Protein AF-A0A947CU76-F1 (afdb_monomer_lite)

Foldseek 3Di:
DDDDDDPPDPVVVVVVVVVVVVVVVVVVVVVVVVVVVVVVLVVLLVPDLFKWFKDKQALPDPLLVVLVVVLVVLVVVLVVLVVVLVVLVVVLVVLVVVLVVLVVVLVVLVVVLVVDVDPDPVNVVSVVVSVVSVVVSVVSVVVSVVSVVVSVVSVVVSVVSVVVSVVSCPDVSVVNNPDIWMKIWRFPSNVVVADFFWWKWAADPPQQRIDTFWGWHAWDDDKDWDADLPPRDITIGTMTTTGGPHPVRSVDRIMGTNDRSDPND

Radius of gyration: 42.08 Å; chains: 1; bounding box: 113×29×137 Å

Sequence (265 aa):
MNQKEKPVSSSLQQHVVRSYKIFGLVALVGILVGLAAFLAVNLFYLFDNSWIRPVILDSAHQEVVQMDARIGDEKRKRDNTRHQLGELEAERGMLEARSLELKRFEKDFEDVSKAERTRTYAGLMARRELHQSRLEAAVLGARKKALSERITALQGTLKSQGELLAKLESTPYARAIDNKVFLAFVPYENLENVQKDDLVFGCKWGIIRCTEVGRIGERLPGEVNSRHPHSDKPVRGLMVELRVDKKWAAEHSALFVDGKPLWLF

Secondary structure (DSSP, 8-state):
---------HHHHHHHHHHHHHHHHHHHHHHHHHHHHHHHHHHHHHH---EEEEEEE-TTSHHHHHHHHHHHHHHHHHHHHHHHHHHHHHHHHHHHHHHHHHHHHHHHHHHHHHH----SHHHHHHHHHHHHHHHHHHHHHHHHHHHHHHHHHHHHHHHHHHHHHHHHHTSHHHHHHHS-EEEEEEEGGGGGG--TT-EEEEEETTTTEEEEEEEEEEEEEEEEEEE-TTT--EEEEEEEEEEES-GGGGGSS-EEESS-SS---

Structure (mmCIF, N/CA/C/O backbone):
data_AF-A0A947CU76-F1
#
_entry.id   AF-A0A947CU76-F1
#
loop_
_atom_site.group_PDB
_atom_site.id
_atom_site.type_symbol
_atom_site.label_atom_id
_atom_site.label_alt_id
_atom_site.label_comp_id
_atom_site.label_asym_id
_atom_site.label_entity_id
_atom_site.label_seq_id
_atom_site.pdbx_PDB_ins_code
_atom_site.Cartn_x
_atom_site.Cartn_y
_atom_site.Cartn_z
_atom_site.occupancy
_atom_site.B_iso_or_equiv
_atom_site.auth_seq_id
_atom_site.auth_comp_id
_atom_site.auth_asym_id
_atom_site.auth_atom_id
_atom_site.pdbx_PDB_model_num
ATOM 1 N N . MET A 1 1 ? -76.543 -13.077 66.931 1.00 43.72 1 MET A N 1
ATOM 2 C CA . MET A 1 1 ? -75.638 -13.730 65.961 1.00 43.72 1 MET A CA 1
ATOM 3 C C . MET A 1 1 ? -74.257 -13.115 66.142 1.00 43.72 1 MET A C 1
ATOM 5 O O . MET A 1 1 ? -74.043 -12.010 65.677 1.00 43.72 1 MET A O 1
ATOM 9 N N . ASN A 1 2 ? -73.373 -13.764 66.908 1.00 43.66 2 ASN A N 1
ATOM 10 C CA . ASN A 1 2 ? -72.012 -13.278 67.179 1.00 43.66 2 ASN A CA 1
ATOM 11 C C . ASN A 1 2 ? -71.024 -14.077 66.325 1.00 43.66 2 ASN A C 1
ATOM 13 O O . ASN A 1 2 ? -70.690 -15.216 66.655 1.00 43.66 2 ASN A O 1
ATOM 17 N N . GLN A 1 3 ? -70.586 -13.492 65.211 1.00 49.78 3 GLN A N 1
ATOM 18 C CA . GLN A 1 3 ? -69.481 -14.013 64.412 1.00 49.78 3 GLN A CA 1
ATOM 19 C C . GLN A 1 3 ? -68.168 -13.721 65.150 1.00 49.78 3 GLN A C 1
ATOM 21 O O . GLN A 1 3 ? -67.735 -12.580 65.256 1.00 49.78 3 GLN A O 1
ATOM 26 N N . LYS A 1 4 ? -67.548 -14.775 65.693 1.00 50.31 4 LYS A N 1
ATOM 27 C CA . LYS A 1 4 ? -66.158 -14.753 66.162 1.00 50.31 4 LYS A CA 1
ATOM 28 C C . LYS A 1 4 ? -65.243 -14.631 64.944 1.00 50.31 4 LYS A C 1
ATOM 30 O O . LYS A 1 4 ? -65.009 -15.622 64.251 1.00 50.31 4 LYS A O 1
ATOM 35 N N . GLU A 1 5 ? -64.727 -13.435 64.700 1.00 59.88 5 GLU A N 1
ATOM 36 C CA . GLU A 1 5 ? -63.602 -13.228 63.792 1.00 59.88 5 GLU A CA 1
ATOM 37 C C . GLU A 1 5 ? -62.386 -13.984 64.343 1.00 59.88 5 GLU A C 1
ATOM 39 O O . GLU A 1 5 ? -61.941 -13.766 65.472 1.00 59.88 5 GLU A O 1
ATOM 44 N N . LYS A 1 6 ? -61.893 -14.963 63.578 1.00 59.34 6 LYS A N 1
ATOM 45 C CA . LYS A 1 6 ? -60.682 -15.707 63.934 1.00 59.34 6 LYS A CA 1
ATOM 46 C C . LYS A 1 6 ? -59.485 -14.766 63.756 1.00 59.34 6 LYS A C 1
ATOM 48 O O . LYS A 1 6 ? -59.347 -14.210 62.667 1.00 59.34 6 LYS A O 1
ATOM 53 N N . PRO A 1 7 ? -58.613 -14.602 64.768 1.00 61.12 7 PRO A N 1
ATOM 54 C CA . PRO A 1 7 ? -57.437 -13.754 64.649 1.00 61.12 7 PRO A CA 1
ATOM 55 C C . PRO A 1 7 ? -56.533 -14.330 63.560 1.00 61.12 7 PRO A C 1
ATOM 57 O O . PRO A 1 7 ? -55.967 -15.416 63.707 1.00 61.12 7 PRO A O 1
ATOM 60 N N . VAL A 1 8 ? -56.445 -13.623 62.435 1.00 61.47 8 VAL A N 1
ATOM 61 C CA . VAL A 1 8 ? -55.504 -13.939 61.360 1.00 61.47 8 VAL A CA 1
ATOM 62 C C . VAL A 1 8 ? -54.103 -13.903 61.968 1.00 61.47 8 VAL A C 1
ATOM 64 O O . VAL A 1 8 ? -53.724 -12.929 62.617 1.00 61.47 8 VAL A O 1
ATOM 67 N N . SER A 1 9 ? -53.378 -15.017 61.848 1.00 60.62 9 SER A N 1
ATOM 68 C CA . SER A 1 9 ? -52.200 -15.298 62.666 1.00 60.62 9 SER A CA 1
ATOM 69 C C . SER A 1 9 ? -51.105 -14.243 62.480 1.00 60.62 9 SER A C 1
ATOM 71 O O . SER A 1 9 ? -50.618 -13.998 61.375 1.00 60.62 9 SER A O 1
ATOM 73 N N . SER A 1 10 ? -50.675 -13.650 63.595 1.00 67.69 10 SER A N 1
ATOM 74 C CA . SER A 1 10 ? -49.621 -12.627 63.675 1.00 67.69 10 SER A CA 1
ATOM 75 C C . SER A 1 10 ? -48.296 -13.041 63.013 1.00 67.69 10 SER A C 1
ATOM 77 O O . SER A 1 10 ? -47.532 -12.187 62.564 1.00 67.69 10 SER A O 1
ATOM 79 N N . SER A 1 11 ? -48.043 -14.347 62.881 1.00 72.88 11 SER A N 1
ATOM 80 C CA . SER A 1 11 ? -46.880 -14.905 62.184 1.00 72.88 11 SER A CA 1
ATOM 81 C C . SER A 1 11 ? -46.844 -14.552 60.693 1.00 72.88 11 SER A C 1
ATOM 83 O O . SER A 1 11 ? -45.782 -14.242 60.156 1.00 72.88 11 SER A O 1
ATOM 85 N N . LEU A 1 12 ? -47.995 -14.542 60.016 1.00 78.00 12 LEU A N 1
ATOM 86 C CA . LEU A 1 12 ? -48.078 -14.351 58.566 1.00 78.00 12 LEU A CA 1
ATOM 87 C C . LEU A 1 12 ? -47.804 -12.888 58.192 1.00 78.00 12 LEU A C 1
ATOM 89 O O . LEU A 1 12 ? -47.044 -12.608 57.266 1.00 78.00 12 LEU A O 1
ATOM 93 N N . GLN A 1 13 ? -48.321 -11.956 58.997 1.00 81.69 13 GLN A N 1
ATOM 94 C CA . GLN A 1 13 ? -48.011 -10.529 58.883 1.00 81.69 13 GLN A CA 1
ATOM 95 C C . GLN A 1 13 ? -46.515 -10.255 59.105 1.00 81.69 13 GLN A C 1
ATOM 97 O O . GLN A 1 13 ? -45.904 -9.479 58.369 1.00 81.69 13 GLN A O 1
ATOM 102 N N . GLN A 1 14 ? -45.888 -10.933 60.070 1.00 83.12 14 GLN A N 1
ATOM 103 C CA . GLN A 1 14 ? -44.468 -10.748 60.369 1.00 83.12 14 GLN A CA 1
ATOM 104 C C . GLN A 1 14 ? -43.550 -11.234 59.232 1.00 83.12 14 GLN A C 1
ATOM 106 O O . GLN A 1 14 ? -42.525 -10.601 58.959 1.00 83.12 14 GLN A O 1
ATOM 111 N N . HIS A 1 15 ? -43.918 -12.315 58.536 1.00 87.06 15 HIS A N 1
ATOM 112 C CA . HIS A 1 15 ? -43.174 -12.800 57.369 1.00 87.06 15 HIS A CA 1
ATOM 113 C C . HIS A 1 15 ? -43.268 -11.848 56.173 1.00 87.06 15 HIS A C 1
ATOM 115 O O . HIS A 1 15 ? -42.242 -11.570 55.552 1.00 87.06 15 HIS A O 1
ATOM 121 N N . VAL A 1 16 ? -44.453 -11.293 55.897 1.00 89.75 16 VAL A N 1
ATOM 122 C CA . VAL A 1 16 ? -44.661 -10.330 54.799 1.00 89.75 16 VAL A CA 1
ATOM 123 C C . VAL A 1 16 ? -43.852 -9.047 55.016 1.00 89.75 16 VAL A C 1
ATOM 125 O O . VAL A 1 16 ? -43.206 -8.543 54.100 1.00 89.75 16 VAL A O 1
ATOM 128 N N . VAL A 1 17 ? -43.810 -8.530 56.247 1.00 89.44 17 VAL A N 1
ATOM 129 C CA . VAL A 1 17 ? -43.022 -7.321 56.545 1.00 89.44 17 VAL A CA 1
ATOM 130 C C . VAL A 1 17 ? -41.516 -7.588 56.423 1.00 89.44 17 VAL A C 1
ATOM 132 O O . VAL A 1 17 ? -40.770 -6.727 55.952 1.00 89.44 17 VAL A O 1
ATOM 135 N N . ARG A 1 18 ? -41.042 -8.776 56.821 1.00 91.19 18 ARG A N 1
ATOM 136 C CA . ARG A 1 18 ? -39.627 -9.156 56.668 1.00 91.19 18 ARG A CA 1
ATOM 137 C C . ARG A 1 18 ? -39.233 -9.329 55.203 1.00 91.19 18 ARG A C 1
ATOM 139 O O . ARG A 1 18 ? -38.169 -8.843 54.827 1.00 91.19 18 ARG A O 1
ATOM 146 N N . SER A 1 19 ? -40.069 -9.962 54.379 1.00 91.25 19 SER A N 1
ATOM 147 C CA . SER A 1 19 ? -39.770 -10.146 52.955 1.00 91.25 19 SER A CA 1
ATOM 148 C C . SER A 1 19 ? -39.696 -8.809 52.217 1.00 91.25 19 SER A C 1
ATOM 150 O O . SER A 1 19 ? -38.738 -8.594 51.481 1.00 91.25 19 SER A O 1
ATOM 152 N N . TYR A 1 20 ? -40.608 -7.868 52.492 1.00 93.81 20 TYR A N 1
ATOM 153 C CA . TYR A 1 20 ? -40.552 -6.519 51.918 1.00 93.81 20 TYR A CA 1
ATOM 154 C C . TYR A 1 20 ? -39.259 -5.774 52.285 1.00 93.81 20 TYR A C 1
ATOM 156 O O . TYR A 1 20 ? -38.618 -5.185 51.418 1.00 93.81 20 TYR A O 1
ATOM 164 N N . LYS A 1 21 ? -38.825 -5.837 53.554 1.00 94.62 21 LYS A N 1
ATOM 165 C CA . LYS A 1 21 ? -37.565 -5.210 53.997 1.00 94.62 21 LYS A CA 1
ATOM 166 C C . LYS A 1 21 ? -36.343 -5.805 53.301 1.00 94.62 21 LYS A C 1
ATOM 168 O O . LYS A 1 21 ? -35.458 -5.059 52.895 1.00 94.62 21 LYS A O 1
ATOM 173 N N . ILE A 1 22 ? -36.303 -7.129 53.149 1.00 96.25 22 ILE A N 1
ATOM 174 C CA . ILE A 1 22 ? -35.217 -7.813 52.437 1.00 96.25 22 ILE A CA 1
ATOM 175 C C . ILE A 1 22 ? -35.225 -7.406 50.963 1.00 96.25 22 ILE A C 1
ATOM 177 O O . ILE A 1 22 ? -34.179 -7.055 50.429 1.00 96.25 22 ILE A O 1
ATOM 181 N N . PHE A 1 23 ? -36.393 -7.391 50.322 1.00 96.75 23 PHE A N 1
ATOM 182 C CA . PHE A 1 23 ? -36.511 -7.019 48.914 1.00 96.75 23 PHE A CA 1
ATOM 183 C C . PHE A 1 23 ? -36.089 -5.564 48.673 1.00 96.75 23 PHE A C 1
ATOM 185 O O . PHE A 1 23 ? -35.335 -5.288 47.745 1.00 96.75 23 PHE A O 1
ATOM 192 N N . GLY A 1 24 ? -36.502 -4.646 49.553 1.00 95.75 24 GLY A N 1
ATOM 193 C CA . GLY A 1 24 ? -36.078 -3.247 49.516 1.00 95.75 24 GLY A CA 1
ATOM 194 C C . GLY A 1 24 ? -34.568 -3.081 49.706 1.00 95.75 24 GLY A C 1
ATOM 195 O O . GLY A 1 24 ? -33.944 -2.328 48.963 1.00 95.75 24 GLY A O 1
ATOM 196 N N . LEU A 1 25 ? -33.963 -3.820 50.643 1.00 96.56 25 LEU A N 1
ATOM 197 C CA . LEU A 1 25 ? -32.511 -3.814 50.844 1.00 96.56 25 LEU A CA 1
ATOM 198 C C . LEU A 1 25 ? -31.773 -4.346 49.609 1.00 96.56 25 LEU A C 1
ATOM 200 O O . LEU A 1 25 ? -30.827 -3.715 49.153 1.00 96.56 25 LEU A O 1
ATOM 204 N N . VAL A 1 26 ? -32.216 -5.475 49.046 1.00 97.12 26 VAL A N 1
ATOM 205 C CA . VAL A 1 26 ? -31.619 -6.069 47.839 1.00 97.12 26 VAL A CA 1
ATOM 206 C C . VAL A 1 26 ? -31.723 -5.111 46.653 1.00 97.12 26 VAL A C 1
ATOM 208 O O . VAL A 1 26 ? -30.737 -4.915 45.948 1.00 97.12 26 VAL A O 1
ATOM 211 N N . ALA A 1 27 ? -32.877 -4.468 46.459 1.00 96.44 27 ALA A N 1
ATOM 212 C CA . ALA A 1 27 ? -33.065 -3.478 45.404 1.00 96.44 27 ALA A CA 1
ATOM 213 C C . ALA A 1 27 ? -32.139 -2.262 45.587 1.00 96.44 27 ALA A C 1
ATOM 215 O O . ALA A 1 27 ? -31.480 -1.843 44.636 1.00 96.44 27 ALA A O 1
ATOM 216 N N . LEU A 1 28 ? -32.037 -1.728 46.809 1.00 96.69 28 LEU A N 1
ATOM 217 C CA . LEU A 1 28 ? -31.185 -0.576 47.112 1.00 96.69 28 LEU A CA 1
ATOM 218 C C . LEU A 1 28 ? -29.697 -0.905 46.938 1.00 96.69 28 LEU A C 1
ATOM 220 O O . LEU A 1 28 ? -28.969 -0.130 46.321 1.00 96.69 28 LEU A O 1
ATOM 224 N N . VAL A 1 29 ? -29.255 -2.075 47.411 1.00 97.06 29 VAL A N 1
ATOM 225 C CA . VAL A 1 29 ? -27.889 -2.574 47.187 1.00 97.06 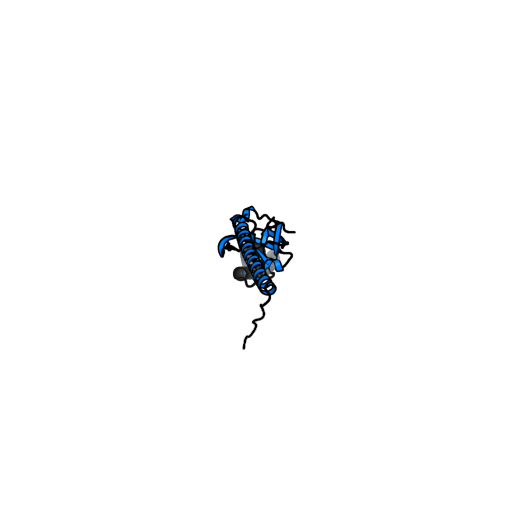29 VAL A CA 1
ATOM 226 C C . VAL A 1 29 ? -27.626 -2.762 45.694 1.00 97.06 29 VAL A C 1
ATOM 228 O O . VAL A 1 29 ? -26.573 -2.353 45.216 1.00 97.06 29 VAL A O 1
ATOM 231 N N . GLY A 1 30 ? -28.582 -3.307 44.937 1.00 96.81 30 GLY A N 1
ATOM 232 C CA . GLY A 1 30 ? -28.461 -3.475 43.488 1.00 96.81 30 GLY A CA 1
ATOM 233 C C . GLY A 1 30 ? -28.251 -2.153 42.745 1.00 96.81 30 GLY A C 1
ATOM 234 O O . GLY A 1 30 ? -27.346 -2.054 41.918 1.00 96.81 30 GLY A O 1
ATOM 235 N N . ILE A 1 31 ? -29.026 -1.116 43.079 1.00 96.00 31 ILE A N 1
ATOM 236 C CA . ILE A 1 31 ? -28.862 0.229 42.499 1.00 96.00 31 ILE A CA 1
ATOM 237 C C . ILE A 1 31 ? -27.499 0.816 42.872 1.00 96.00 31 ILE A C 1
ATOM 239 O O . ILE A 1 31 ? -26.814 1.370 42.014 1.00 96.00 31 ILE A O 1
ATOM 243 N N . LEU A 1 32 ? -27.084 0.674 44.133 1.00 96.69 32 LEU A N 1
ATOM 244 C CA . LEU A 1 32 ? -25.816 1.216 44.616 1.00 96.69 32 LEU A CA 1
ATOM 245 C C . LEU A 1 32 ? -24.618 0.534 43.939 1.00 96.69 32 LEU A C 1
ATOM 247 O O . LEU A 1 32 ? -23.694 1.219 43.508 1.00 96.69 32 LEU A O 1
ATOM 251 N N . VAL A 1 33 ? -24.667 -0.790 43.758 1.00 95.75 33 VAL A N 1
ATOM 252 C CA . VAL A 1 33 ? -23.672 -1.548 42.981 1.00 95.75 33 VAL A CA 1
ATOM 253 C C . VAL A 1 33 ? -23.665 -1.103 41.518 1.00 95.75 33 VAL A C 1
ATOM 255 O O . VAL A 1 33 ? -22.592 -0.882 40.962 1.00 95.75 33 VAL A O 1
ATOM 258 N N . GLY A 1 34 ? -24.836 -0.917 40.901 1.00 93.19 34 GLY A N 1
ATOM 259 C CA . GLY A 1 34 ? -24.940 -0.421 39.527 1.00 93.19 34 GLY A CA 1
ATOM 260 C C . GLY A 1 34 ? -24.321 0.969 39.349 1.00 93.19 34 GLY A C 1
ATOM 261 O O . GLY A 1 34 ? -23.563 1.192 38.407 1.00 93.19 34 GLY A O 1
ATOM 262 N N . LEU A 1 35 ? -24.580 1.887 40.284 1.00 94.94 35 LEU A N 1
ATOM 263 C CA . LEU A 1 35 ? -24.032 3.243 40.260 1.00 94.94 35 LEU A CA 1
ATOM 264 C C . LEU A 1 35 ? -22.521 3.254 40.524 1.00 94.94 35 LEU A C 1
ATOM 266 O O . LEU A 1 35 ? -21.785 3.954 39.831 1.00 94.94 35 LEU A O 1
ATOM 270 N N . ALA A 1 36 ? -22.044 2.439 41.467 1.00 92.31 36 ALA A N 1
ATOM 271 C CA . ALA A 1 36 ? -20.617 2.266 41.719 1.00 92.31 36 ALA A CA 1
ATOM 272 C C . ALA A 1 36 ? -19.890 1.688 40.492 1.00 92.31 36 ALA A C 1
ATOM 274 O O . ALA A 1 36 ? -18.838 2.197 40.113 1.00 92.31 36 ALA A O 1
ATOM 275 N N . ALA A 1 37 ? -20.468 0.682 39.827 1.00 88.06 37 ALA A N 1
ATOM 276 C CA . ALA A 1 37 ? -19.919 0.110 38.598 1.00 88.06 37 ALA A CA 1
ATOM 277 C C . ALA A 1 37 ? -19.893 1.133 37.451 1.00 88.06 37 ALA A C 1
ATOM 279 O O . ALA A 1 37 ? -18.888 1.249 36.751 1.00 88.06 37 ALA A O 1
ATOM 280 N N . PHE A 1 38 ? -20.961 1.921 37.288 1.00 88.56 38 PHE A N 1
ATOM 281 C CA . PHE A 1 38 ? -21.006 3.002 36.304 1.00 88.56 38 PHE A CA 1
ATOM 282 C C . PHE A 1 38 ? -19.912 4.048 36.560 1.00 88.56 38 PHE A C 1
ATOM 284 O O . PHE A 1 38 ? -19.181 4.406 35.635 1.00 88.56 38 PHE A O 1
ATOM 291 N N . LEU A 1 39 ? -19.758 4.508 37.805 1.00 90.12 39 LEU A N 1
ATOM 292 C CA . LEU A 1 39 ? -18.698 5.449 38.177 1.00 90.12 39 LEU A CA 1
ATOM 293 C C . LEU A 1 39 ? -17.307 4.861 37.938 1.00 90.12 39 LEU A C 1
ATOM 295 O O . LEU A 1 39 ? -16.455 5.557 37.397 1.00 90.12 39 LEU A O 1
ATOM 299 N N . ALA A 1 40 ? -17.087 3.589 38.276 1.00 87.44 40 ALA A N 1
ATOM 300 C CA . ALA A 1 40 ? -15.808 2.920 38.059 1.00 87.44 40 ALA A CA 1
ATOM 301 C C . ALA A 1 40 ? -15.423 2.875 36.571 1.00 87.44 40 ALA A C 1
ATOM 303 O O . ALA A 1 40 ? -14.287 3.190 36.230 1.00 87.44 40 ALA A O 1
ATOM 304 N N . VAL A 1 41 ? -16.367 2.554 35.677 1.00 84.19 41 VAL A N 1
ATOM 305 C CA . VAL A 1 41 ? -16.120 2.553 34.223 1.00 84.19 41 VAL A CA 1
ATOM 306 C C . VAL A 1 41 ? -15.816 3.961 33.708 1.00 84.19 41 VAL A C 1
ATOM 308 O O . VAL A 1 41 ? -14.881 4.136 32.932 1.00 84.19 41 VAL A O 1
ATOM 311 N N . ASN A 1 42 ? -16.567 4.973 34.151 1.00 85.94 42 ASN A N 1
ATOM 312 C CA . ASN A 1 42 ? -16.302 6.360 33.757 1.00 85.94 42 ASN A CA 1
ATOM 313 C C . ASN A 1 42 ? -14.923 6.824 34.235 1.00 85.94 42 ASN A C 1
ATOM 315 O O . ASN A 1 42 ? -14.187 7.428 33.464 1.00 85.94 42 ASN A O 1
ATOM 319 N N . LEU A 1 43 ? -14.567 6.523 35.486 1.00 86.38 43 LEU A N 1
ATOM 320 C CA . LEU A 1 43 ? -13.273 6.882 36.053 1.00 86.38 43 LEU A CA 1
ATOM 321 C C . LEU A 1 43 ? -12.132 6.196 35.299 1.00 86.38 43 LEU A C 1
ATOM 323 O O . LEU A 1 43 ? -11.143 6.843 34.982 1.00 86.38 43 LEU A O 1
ATOM 327 N N . PHE A 1 44 ? -12.297 4.919 34.950 1.00 85.81 44 PHE A N 1
ATOM 328 C CA . PHE A 1 44 ? -11.324 4.179 34.153 1.00 85.81 44 PHE A CA 1
ATOM 329 C C . PHE A 1 44 ? -11.036 4.877 32.812 1.00 85.81 44 PHE A C 1
ATOM 331 O O . PHE A 1 44 ? -9.887 5.204 32.540 1.00 85.81 44 PHE A O 1
ATOM 338 N N . TYR A 1 45 ? -12.063 5.202 32.019 1.00 81.94 45 TYR A N 1
ATOM 339 C CA . TYR A 1 45 ? -11.874 5.876 30.724 1.00 81.94 45 TYR A CA 1
ATOM 340 C C . TYR A 1 45 ? -11.391 7.330 30.829 1.00 81.94 45 TYR A C 1
ATOM 342 O O . TYR A 1 45 ? -10.986 7.898 29.821 1.00 81.94 45 TYR A O 1
ATOM 350 N N . LEU A 1 46 ? -11.454 7.949 32.012 1.00 82.06 46 LEU A N 1
ATOM 351 C CA . LEU A 1 46 ? -10.886 9.281 32.239 1.00 82.06 46 LEU A CA 1
ATOM 352 C C . LEU A 1 46 ? -9.371 9.250 32.474 1.00 82.06 46 LEU A C 1
ATOM 354 O O . LEU A 1 46 ? -8.723 10.271 32.265 1.00 82.06 46 LEU A O 1
ATOM 358 N N . PHE A 1 47 ? -8.819 8.120 32.923 1.00 83.38 47 PHE A N 1
ATOM 359 C CA . PHE A 1 47 ? -7.389 7.980 33.223 1.00 83.38 47 PHE A CA 1
ATOM 360 C C . PHE A 1 47 ? -6.651 7.038 32.269 1.00 83.38 47 PHE A C 1
ATOM 362 O O . PHE A 1 47 ? -5.426 7.102 32.186 1.00 83.38 47 PHE A O 1
ATOM 369 N N . ASP A 1 48 ? -7.365 6.153 31.578 1.00 82.06 48 ASP A N 1
ATOM 370 C CA . ASP A 1 48 ? -6.762 5.177 30.683 1.00 82.06 48 ASP A CA 1
ATOM 371 C C . ASP A 1 48 ? -6.459 5.771 29.302 1.00 82.06 48 ASP A C 1
ATOM 373 O O . ASP A 1 48 ? -7.359 6.074 28.518 1.00 82.06 48 ASP A O 1
ATOM 377 N N . ASN A 1 49 ? -5.166 5.859 28.990 1.00 83.31 49 ASN A N 1
ATOM 378 C CA . ASN A 1 49 ? -4.637 6.319 27.703 1.00 83.31 49 ASN A CA 1
ATOM 379 C C . ASN A 1 49 ? -4.086 5.152 26.862 1.00 83.31 49 ASN A C 1
ATOM 381 O O . ASN A 1 49 ? -3.165 5.334 26.063 1.00 83.31 49 ASN A O 1
ATOM 385 N N . SER A 1 50 ? -4.591 3.934 27.084 1.00 87.88 50 SER A N 1
ATOM 386 C CA . SER A 1 50 ? -4.128 2.718 26.399 1.00 87.88 50 SER A CA 1
ATOM 387 C C . SER A 1 50 ? -5.113 2.202 25.348 1.00 87.88 50 SER A C 1
ATOM 389 O O . SER A 1 50 ? -4.807 1.269 24.600 1.00 87.88 50 SER A O 1
ATOM 391 N N . TRP A 1 51 ? -6.303 2.802 25.261 1.00 89.31 51 TRP A N 1
ATOM 392 C CA . TRP A 1 51 ? -7.339 2.336 24.353 1.00 89.31 51 TRP A CA 1
ATOM 393 C C . TRP A 1 51 ? -7.051 2.699 22.888 1.00 89.31 51 TRP A C 1
ATOM 395 O O . TRP A 1 51 ? -6.564 3.780 22.552 1.00 89.31 51 TRP A O 1
ATOM 405 N N . ILE A 1 52 ? -7.422 1.794 21.990 1.00 92.19 52 ILE A N 1
ATOM 406 C CA . ILE A 1 52 ? -7.406 1.962 20.537 1.00 92.19 52 ILE A CA 1
ATOM 407 C C . ILE A 1 52 ? -8.729 1.449 19.975 1.00 92.19 52 ILE A C 1
ATOM 409 O O . ILE A 1 52 ? -9.376 0.580 20.563 1.00 92.19 52 ILE A O 1
ATOM 413 N N . ARG A 1 53 ? -9.153 1.957 18.820 1.00 92.12 53 ARG A N 1
ATOM 414 C CA . ARG A 1 53 ? -10.402 1.516 18.186 1.00 92.12 53 ARG A CA 1
ATOM 415 C C . ARG A 1 53 ? -10.105 0.720 16.917 1.00 92.12 53 ARG A C 1
ATOM 417 O O . ARG A 1 53 ? -9.546 1.304 15.992 1.00 92.12 53 ARG A O 1
ATOM 424 N N . PRO A 1 54 ? -10.489 -0.564 16.817 1.00 91.88 54 PRO A N 1
ATOM 425 C CA . PRO A 1 54 ? -10.260 -1.328 15.600 1.00 91.88 54 PRO A CA 1
ATOM 426 C C . PRO A 1 54 ? -11.119 -0.790 14.448 1.00 91.88 54 PRO A C 1
ATOM 428 O O . PRO A 1 54 ? -12.261 -0.359 14.630 1.00 91.88 54 PRO A O 1
ATOM 431 N N . VAL A 1 55 ? -10.547 -0.813 13.250 1.00 89.62 55 VAL A N 1
ATOM 432 C CA . VAL A 1 55 ? -11.173 -0.438 11.984 1.00 89.62 55 VAL A CA 1
ATOM 433 C C . VAL A 1 55 ? -10.840 -1.526 10.974 1.00 89.62 55 VAL A C 1
ATOM 435 O O . VAL A 1 55 ? -9.675 -1.800 10.689 1.00 89.62 55 VAL A O 1
ATOM 438 N N . ILE A 1 56 ? -11.868 -2.171 10.436 1.00 87.25 56 ILE A N 1
ATOM 439 C CA . ILE A 1 56 ? -11.698 -3.196 9.409 1.00 87.25 56 ILE A CA 1
ATOM 440 C C . ILE A 1 56 ? -11.741 -2.495 8.057 1.00 87.25 56 ILE A C 1
ATOM 442 O O . ILE A 1 56 ? -12.769 -1.925 7.692 1.00 87.25 56 ILE A O 1
ATOM 446 N N . LEU A 1 57 ? -10.634 -2.550 7.320 1.00 86.81 57 LEU A N 1
ATOM 447 C CA . LEU A 1 57 ? -10.618 -2.165 5.919 1.00 86.81 57 LEU A CA 1
ATOM 448 C C . LEU A 1 57 ? -11.042 -3.361 5.068 1.00 86.81 57 LEU A C 1
ATOM 450 O O . LEU A 1 57 ? -10.413 -4.422 5.096 1.00 86.81 57 LEU A O 1
ATOM 454 N N . ASP A 1 58 ? -12.120 -3.165 4.319 1.00 85.94 58 ASP A N 1
ATOM 455 C CA . ASP A 1 58 ? -12.586 -4.076 3.277 1.00 85.94 58 ASP A CA 1
ATOM 456 C C . ASP A 1 58 ? -12.519 -3.353 1.923 1.00 85.94 58 ASP A C 1
ATOM 458 O O . ASP A 1 58 ? -12.476 -2.121 1.859 1.00 85.94 58 ASP A O 1
ATOM 462 N N . SER A 1 59 ? -12.579 -4.127 0.848 1.00 84.19 59 SER A N 1
ATOM 463 C CA . SER A 1 59 ? -12.653 -3.696 -0.551 1.00 84.19 59 SER A CA 1
ATOM 464 C C . SER A 1 59 ? -13.725 -2.630 -0.824 1.00 84.19 59 SER A C 1
ATOM 466 O O . SER A 1 59 ? -13.568 -1.800 -1.713 1.00 84.19 59 SER A O 1
ATOM 468 N N . ALA A 1 60 ? -14.803 -2.612 -0.035 1.00 85.06 60 ALA A N 1
ATOM 469 C CA . ALA A 1 60 ? -15.893 -1.648 -0.157 1.00 85.06 60 ALA A CA 1
ATOM 470 C C . ALA A 1 60 ? -15.617 -0.285 0.511 1.00 85.06 60 ALA A C 1
ATOM 472 O O . ALA A 1 60 ? -16.444 0.622 0.407 1.00 85.06 60 ALA A O 1
ATOM 473 N N . HIS A 1 61 ? -14.503 -0.121 1.233 1.00 86.31 61 HIS A N 1
ATOM 474 C CA . HIS A 1 61 ? -14.185 1.147 1.886 1.00 86.31 61 HIS A CA 1
ATOM 475 C C . HIS A 1 61 ? -13.826 2.218 0.848 1.00 86.31 61 HIS A C 1
ATOM 477 O O . HIS A 1 61 ? -13.088 1.951 -0.099 1.00 86.31 61 HIS A O 1
ATOM 483 N N . GLN A 1 62 ? -14.333 3.440 1.023 1.00 88.12 62 GLN A N 1
ATOM 484 C CA . GLN A 1 62 ? -14.234 4.502 0.019 1.00 88.12 62 GLN A CA 1
ATOM 485 C C . GLN A 1 62 ? -12.777 4.804 -0.374 1.00 88.12 62 GLN A C 1
ATOM 487 O O . GLN A 1 62 ? -12.469 4.973 -1.551 1.00 88.12 62 GLN A O 1
ATOM 492 N N . GLU A 1 63 ? -11.873 4.822 0.597 1.00 87.06 63 GLU A N 1
ATOM 493 C CA . GLU A 1 63 ? -10.444 5.065 0.429 1.00 87.06 63 GLU A CA 1
ATOM 494 C C . GLU A 1 63 ? -9.755 3.926 -0.336 1.00 87.06 63 GLU A C 1
ATOM 496 O O . GLU A 1 63 ? -8.862 4.178 -1.145 1.00 87.06 63 GLU A O 1
ATOM 501 N N . VAL A 1 64 ? -10.193 2.681 -0.126 1.00 90.75 64 VAL A N 1
ATOM 502 C CA . VAL A 1 64 ? -9.679 1.499 -0.839 1.00 90.75 64 VAL A CA 1
ATOM 503 C C . VAL A 1 64 ? -10.126 1.536 -2.298 1.00 90.75 64 VAL A C 1
ATOM 505 O O . VAL A 1 64 ? -9.299 1.373 -3.190 1.00 90.75 64 VAL A O 1
ATOM 508 N N . VAL A 1 65 ? -11.394 1.869 -2.552 1.00 92.44 65 VAL A N 1
ATOM 509 C CA . VAL A 1 65 ? -11.936 2.035 -3.911 1.00 92.44 65 VAL A CA 1
ATOM 510 C C . VAL A 1 65 ? -11.211 3.155 -4.667 1.00 92.44 65 VAL A C 1
ATOM 512 O O . VAL A 1 65 ? -10.854 2.995 -5.834 1.00 92.44 65 VAL A O 1
ATOM 515 N N . GLN A 1 66 ? -10.947 4.289 -4.010 1.00 91.81 66 GLN A N 1
ATOM 516 C CA . GLN A 1 66 ? -10.172 5.381 -4.609 1.00 91.81 66 GLN A CA 1
ATOM 517 C C . GLN A 1 66 ? -8.722 4.972 -4.896 1.00 91.81 66 GLN A C 1
ATOM 519 O O . GLN A 1 66 ? -8.170 5.354 -5.931 1.00 91.81 66 GLN A O 1
ATOM 524 N N . MET A 1 67 ? -8.099 4.202 -3.998 1.00 92.38 67 MET A N 1
ATOM 525 C CA . MET A 1 67 ? -6.744 3.691 -4.200 1.00 92.38 67 MET A CA 1
ATOM 526 C C . MET A 1 67 ? -6.680 2.715 -5.378 1.00 92.38 67 MET A C 1
ATOM 528 O O . MET A 1 67 ? -5.778 2.837 -6.205 1.00 92.38 67 MET A O 1
ATOM 532 N N . ASP A 1 68 ? -7.641 1.800 -5.496 1.00 93.06 68 ASP A N 1
ATOM 533 C CA . ASP A 1 68 ? -7.718 0.847 -6.606 1.00 93.06 68 ASP A CA 1
ATOM 534 C C . ASP A 1 68 ? -7.861 1.565 -7.954 1.00 93.06 68 ASP A C 1
ATOM 536 O O . ASP A 1 68 ? -7.071 1.345 -8.875 1.00 93.06 68 ASP A O 1
ATOM 540 N N . ALA A 1 69 ? -8.775 2.540 -8.038 1.00 94.75 69 ALA A N 1
ATOM 541 C CA . ALA A 1 69 ? -8.925 3.376 -9.228 1.00 94.75 69 ALA A CA 1
ATOM 542 C C . ALA A 1 69 ? -7.608 4.082 -9.603 1.00 94.75 69 ALA A C 1
ATOM 544 O O . ALA A 1 69 ? -7.200 4.079 -10.768 1.00 94.75 69 ALA A O 1
ATOM 545 N N . ARG A 1 70 ? -6.894 4.629 -8.609 1.00 94.06 70 ARG A N 1
ATOM 546 C CA . ARG A 1 70 ? -5.600 5.294 -8.814 1.00 94.06 70 ARG A CA 1
ATOM 547 C C . ARG A 1 70 ? -4.516 4.329 -9.301 1.00 94.06 70 ARG A C 1
ATOM 549 O O . ARG A 1 70 ? -3.748 4.680 -10.196 1.00 94.06 70 ARG A O 1
ATOM 556 N N . ILE A 1 71 ? -4.441 3.123 -8.739 1.00 96.25 71 ILE A N 1
ATOM 557 C CA . ILE A 1 71 ? -3.505 2.080 -9.186 1.00 96.25 71 ILE A CA 1
ATOM 558 C C . ILE A 1 71 ? -3.839 1.654 -10.620 1.00 96.25 71 ILE A C 1
ATOM 560 O O . ILE A 1 71 ? -2.933 1.525 -11.447 1.00 96.25 71 ILE A O 1
ATOM 564 N N . GLY A 1 72 ? -5.123 1.489 -10.940 1.00 96.06 72 GLY A N 1
ATOM 565 C CA . GLY A 1 72 ? -5.600 1.187 -12.287 1.00 96.06 72 GLY A CA 1
ATOM 566 C C . GLY A 1 72 ? -5.202 2.254 -13.311 1.00 96.06 72 GLY A C 1
ATOM 567 O O . GLY A 1 72 ? -4.720 1.923 -14.396 1.00 96.06 72 GLY A O 1
ATOM 568 N N . ASP A 1 73 ? -5.328 3.535 -12.966 1.00 96.62 73 ASP A N 1
ATOM 569 C CA . ASP A 1 73 ? -4.896 4.653 -13.813 1.00 96.62 73 ASP A CA 1
ATOM 570 C C . ASP A 1 73 ? -3.393 4.628 -14.095 1.00 96.62 73 ASP A C 1
ATOM 572 O O . ASP A 1 73 ? -2.970 4.740 -15.250 1.00 96.62 73 ASP A O 1
ATOM 576 N N . GLU A 1 74 ? -2.573 4.444 -13.062 1.00 96.25 74 GLU A N 1
ATOM 577 C CA . GLU A 1 74 ? -1.118 4.400 -13.222 1.00 96.25 74 GLU A CA 1
ATOM 578 C C . GLU A 1 74 ? -0.658 3.150 -13.992 1.00 96.25 74 GLU A C 1
ATOM 580 O O . GLU A 1 74 ? 0.248 3.237 -14.828 1.00 96.25 74 GLU A O 1
ATOM 585 N N . LYS A 1 75 ? -1.328 2.000 -13.814 1.00 97.06 75 LYS A N 1
ATOM 586 C CA . LYS A 1 75 ? -1.092 0.794 -14.630 1.00 97.06 75 LYS A CA 1
ATOM 587 C C . LYS A 1 75 ? -1.408 1.051 -16.102 1.00 97.06 75 LYS A C 1
ATOM 589 O O . LYS A 1 75 ? -0.573 0.747 -16.952 1.00 97.06 75 LYS A O 1
ATOM 594 N N . ARG A 1 76 ? -2.541 1.693 -16.408 1.00 97.81 76 ARG A N 1
ATOM 595 C CA . ARG A 1 76 ? -2.907 2.071 -17.785 1.00 97.81 76 ARG A CA 1
ATOM 596 C C . ARG A 1 76 ? -1.884 3.008 -18.419 1.00 97.81 76 ARG A C 1
ATOM 598 O O . ARG A 1 76 ? -1.480 2.783 -19.559 1.00 97.81 76 ARG A O 1
ATOM 605 N N . LYS A 1 77 ? -1.417 4.026 -17.686 1.00 96.25 77 LYS A N 1
ATOM 606 C CA . LYS A 1 77 ? -0.358 4.931 -18.167 1.00 96.25 77 LYS A CA 1
ATOM 607 C C . LYS A 1 77 ? 0.928 4.172 -18.479 1.00 96.25 77 LYS A C 1
ATOM 609 O O . LYS A 1 77 ? 1.495 4.366 -19.550 1.00 96.25 77 LYS A O 1
ATOM 614 N N . ARG A 1 78 ? 1.361 3.286 -17.577 1.00 97.94 78 ARG A N 1
ATOM 615 C CA . ARG A 1 78 ? 2.543 2.437 -17.776 1.00 97.94 78 ARG A CA 1
ATOM 616 C C . ARG A 1 78 ? 2.396 1.545 -19.005 1.00 97.94 78 ARG A C 1
ATOM 618 O O . ARG A 1 78 ? 3.337 1.418 -19.784 1.00 97.94 78 ARG A O 1
ATOM 625 N N . ASP A 1 79 ? 1.241 0.917 -19.178 1.00 97.94 79 ASP A N 1
ATOM 626 C CA . ASP A 1 79 ? 1.017 -0.018 -20.278 1.00 97.94 79 ASP A CA 1
ATOM 627 C C . ASP A 1 79 ? 0.950 0.711 -21.628 1.00 97.94 79 ASP A C 1
ATOM 629 O O . ASP A 1 79 ? 1.513 0.224 -22.606 1.00 97.94 79 ASP A O 1
ATOM 633 N N . ASN A 1 80 ? 0.407 1.933 -21.662 1.00 97.56 80 ASN A N 1
ATOM 634 C CA . ASN A 1 80 ? 0.506 2.812 -22.827 1.00 97.56 80 ASN A CA 1
ATOM 635 C C . ASN A 1 80 ? 1.968 3.186 -23.148 1.00 97.56 80 ASN A C 1
ATOM 637 O O . ASN A 1 80 ? 2.399 3.047 -24.291 1.00 97.56 80 ASN A O 1
ATOM 641 N N . THR A 1 81 ? 2.768 3.583 -22.147 1.00 97.56 81 THR A N 1
ATOM 642 C CA . THR A 1 81 ? 4.213 3.837 -22.333 1.00 97.56 81 THR A CA 1
ATOM 643 C C . THR A 1 81 ? 4.931 2.597 -22.872 1.00 97.56 81 THR A C 1
ATOM 645 O O . THR A 1 81 ? 5.765 2.693 -23.770 1.00 97.56 81 THR A O 1
ATOM 648 N N . ARG A 1 82 ? 4.608 1.415 -22.334 1.00 97.94 82 ARG A N 1
ATOM 649 C CA . ARG A 1 82 ? 5.190 0.139 -22.768 1.00 97.94 82 ARG A CA 1
ATOM 650 C C . ARG A 1 82 ? 4.820 -0.182 -24.214 1.00 97.94 82 ARG A C 1
ATOM 652 O O . ARG A 1 82 ? 5.670 -0.668 -24.952 1.00 97.94 82 ARG A O 1
ATOM 659 N N . HIS A 1 83 ? 3.586 0.099 -24.620 1.00 98.31 83 HIS A N 1
ATOM 660 C CA . HIS A 1 83 ? 3.158 -0.079 -26.001 1.00 98.31 83 HIS A CA 1
ATOM 661 C C . HIS A 1 83 ? 3.951 0.827 -26.954 1.00 98.31 83 HIS A C 1
ATOM 663 O O . HIS A 1 83 ? 4.555 0.325 -27.898 1.00 98.31 83 HIS A O 1
ATOM 669 N N . GLN A 1 84 ? 4.063 2.122 -26.636 1.00 97.12 84 GLN A N 1
ATOM 670 C CA . GLN A 1 84 ? 4.867 3.078 -27.412 1.00 97.12 84 GLN A CA 1
ATOM 671 C C . GLN A 1 84 ? 6.341 2.665 -27.511 1.00 97.12 84 GLN A C 1
ATOM 673 O O . GLN A 1 84 ? 6.971 2.820 -28.556 1.00 97.12 84 GLN A O 1
ATOM 678 N N . LEU A 1 85 ? 6.905 2.129 -26.425 1.00 98.12 85 LEU A N 1
ATOM 679 C CA . LEU A 1 85 ? 8.263 1.595 -26.427 1.00 98.12 85 LEU A CA 1
ATOM 680 C C . LEU A 1 85 ? 8.403 0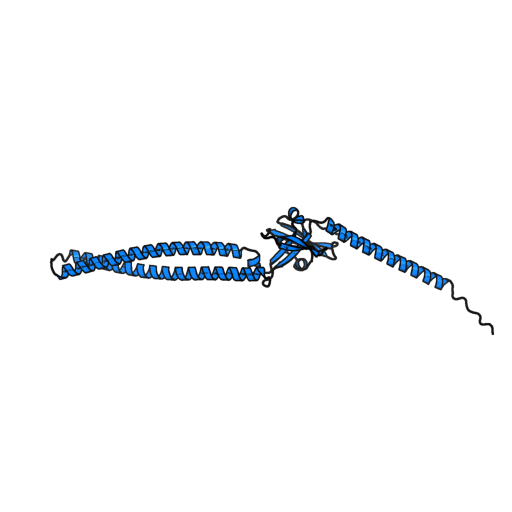.440 -27.431 1.00 98.12 85 LEU A C 1
ATOM 682 O O . LEU A 1 85 ? 9.342 0.445 -28.223 1.00 98.12 85 LEU A O 1
ATOM 686 N N . GLY A 1 86 ? 7.455 -0.500 -27.435 1.00 97.69 86 GLY A N 1
ATOM 687 C CA . GLY A 1 86 ? 7.447 -1.626 -28.370 1.00 97.69 86 GLY A CA 1
ATOM 688 C C . GLY A 1 86 ? 7.354 -1.192 -29.836 1.00 97.69 86 GLY A C 1
ATOM 689 O O . GLY A 1 86 ? 8.073 -1.729 -30.678 1.00 97.69 86 GLY A O 1
ATOM 690 N N . GLU A 1 87 ? 6.536 -0.182 -30.145 1.00 97.25 87 GLU A N 1
ATOM 691 C CA . GLU A 1 87 ? 6.442 0.381 -31.501 1.00 97.25 87 GLU A CA 1
ATOM 692 C C . GLU A 1 87 ? 7.778 0.974 -31.972 1.00 97.25 87 GLU A C 1
ATOM 694 O O . GLU A 1 87 ? 8.234 0.693 -33.082 1.00 97.25 87 GLU A O 1
ATOM 699 N N . LEU A 1 88 ? 8.450 1.750 -31.115 1.00 97.25 88 LEU A N 1
ATOM 700 C CA . LEU A 1 88 ? 9.741 2.358 -31.453 1.00 97.25 88 LEU A CA 1
ATOM 701 C C . LEU A 1 88 ? 10.868 1.325 -31.552 1.00 97.25 88 LEU A C 1
ATOM 703 O O . LEU A 1 88 ? 11.770 1.471 -32.380 1.00 97.25 88 LEU A O 1
ATOM 707 N N . GLU A 1 89 ? 10.843 0.280 -30.725 1.00 96.56 89 GLU A N 1
ATOM 708 C CA . GLU A 1 89 ? 11.796 -0.827 -30.813 1.00 96.56 89 GLU A CA 1
ATOM 709 C C . GLU A 1 89 ? 11.625 -1.612 -32.119 1.00 96.56 89 GLU A C 1
ATOM 711 O O . GLU A 1 89 ? 12.627 -1.937 -32.766 1.00 96.56 89 GLU A O 1
ATOM 716 N N . ALA A 1 90 ? 10.381 -1.838 -32.554 1.00 96.94 90 ALA A N 1
ATOM 717 C CA . ALA A 1 90 ? 10.083 -2.434 -33.852 1.00 96.94 90 ALA A CA 1
ATOM 718 C C . ALA A 1 90 ? 10.557 -1.541 -35.013 1.00 96.94 90 ALA A C 1
ATOM 720 O O . ALA A 1 90 ? 11.227 -2.029 -35.926 1.00 96.94 90 ALA A O 1
ATOM 721 N N . GLU A 1 91 ? 10.299 -0.227 -34.958 1.00 96.00 91 GLU A N 1
ATOM 722 C CA . GLU A 1 91 ? 10.795 0.731 -35.958 1.00 96.00 91 GLU A CA 1
ATOM 723 C C . GLU A 1 91 ? 12.326 0.720 -36.038 1.00 96.00 91 GLU A C 1
ATOM 725 O O . GLU A 1 91 ? 12.902 0.628 -37.126 1.00 96.00 91 GLU A O 1
ATOM 730 N N . ARG A 1 92 ? 13.006 0.746 -34.886 1.00 96.19 92 ARG A N 1
ATOM 731 C CA . ARG A 1 92 ? 14.467 0.657 -34.826 1.00 96.19 92 ARG A CA 1
ATOM 732 C C . ARG A 1 92 ? 14.972 -0.639 -35.462 1.00 96.19 92 ARG A C 1
ATOM 734 O O . ARG A 1 92 ? 15.952 -0.585 -36.201 1.00 96.19 92 ARG A O 1
ATOM 741 N N . GLY A 1 93 ? 14.317 -1.771 -35.201 1.00 94.75 93 GLY A N 1
ATOM 742 C CA . GLY A 1 93 ? 14.668 -3.066 -35.791 1.00 94.75 93 GLY A CA 1
ATOM 743 C C . GLY A 1 93 ? 14.548 -3.075 -37.318 1.00 94.75 93 GLY A C 1
ATOM 744 O O . GLY A 1 93 ? 15.460 -3.535 -38.006 1.00 94.75 93 GLY A O 1
ATOM 745 N N . MET A 1 94 ? 13.479 -2.486 -37.864 1.00 94.81 94 MET A N 1
ATOM 746 C CA . MET A 1 94 ? 13.306 -2.341 -39.316 1.00 94.81 94 MET A CA 1
ATOM 747 C C . MET A 1 94 ? 14.405 -1.471 -39.941 1.00 94.81 94 MET A C 1
ATOM 749 O O . MET A 1 94 ? 14.986 -1.837 -40.965 1.00 94.81 94 MET A O 1
ATOM 753 N N . LEU A 1 95 ? 14.742 -0.343 -39.308 1.00 94.81 95 LEU A N 1
ATOM 754 C CA . LEU A 1 95 ? 15.818 0.533 -39.787 1.00 94.81 95 LEU A CA 1
ATOM 755 C C . LEU A 1 95 ? 17.193 -0.132 -39.679 1.00 94.81 95 LEU A C 1
ATOM 757 O O . LEU A 1 95 ? 18.051 0.083 -40.532 1.00 94.81 95 LEU A O 1
ATOM 761 N N . GLU A 1 96 ? 17.414 -0.951 -38.653 1.00 93.62 96 GLU A N 1
ATOM 762 C CA . GLU A 1 96 ? 18.648 -1.713 -38.487 1.00 93.62 96 GLU A CA 1
ATOM 763 C C . GLU A 1 96 ? 18.823 -2.744 -39.604 1.00 93.62 96 GLU A C 1
ATOM 765 O O . GLU A 1 96 ? 19.893 -2.791 -40.219 1.00 93.62 96 GLU A O 1
ATOM 770 N N . ALA A 1 97 ? 17.762 -3.479 -39.945 1.00 93.62 97 ALA A N 1
ATOM 771 C CA . ALA A 1 97 ? 17.760 -4.406 -41.072 1.00 93.62 97 ALA A CA 1
ATOM 772 C C . ALA A 1 97 ? 18.062 -3.688 -42.401 1.00 93.62 97 ALA A C 1
ATOM 774 O O . ALA A 1 97 ? 18.961 -4.105 -43.136 1.00 93.62 97 ALA A O 1
ATOM 775 N N . ARG A 1 98 ? 17.402 -2.550 -42.663 1.00 93.50 98 ARG A N 1
ATOM 776 C CA . ARG A 1 98 ? 17.658 -1.727 -43.858 1.00 93.50 98 ARG A CA 1
ATOM 777 C C . ARG A 1 98 ? 19.086 -1.180 -43.900 1.00 93.50 98 ARG A C 1
ATOM 779 O O . ARG A 1 98 ? 19.715 -1.150 -44.954 1.00 93.50 98 ARG A O 1
ATOM 786 N N . SER A 1 99 ? 19.632 -0.783 -42.749 1.00 92.19 99 SER A N 1
ATOM 787 C CA . SER A 1 99 ? 21.012 -0.293 -42.657 1.00 92.19 99 SER A CA 1
ATOM 788 C C . SER A 1 99 ? 22.037 -1.376 -43.007 1.00 92.19 99 SER A C 1
ATOM 790 O O . SER A 1 99 ? 23.076 -1.079 -43.594 1.00 92.19 99 SER A O 1
ATOM 792 N N . LEU A 1 100 ? 21.750 -2.635 -42.662 1.00 92.00 100 LEU A N 1
ATOM 793 C CA . LEU A 1 100 ? 22.610 -3.769 -42.978 1.00 92.00 100 LEU A CA 1
ATOM 794 C C . LEU A 1 100 ? 22.561 -4.106 -44.471 1.00 92.00 100 LEU A C 1
ATOM 796 O O . LEU A 1 100 ? 23.601 -4.397 -45.057 1.00 92.00 100 LEU A O 1
ATOM 800 N N . GLU A 1 101 ? 21.378 -4.034 -45.082 1.00 92.06 101 GLU A N 1
ATOM 801 C CA . GLU A 1 101 ? 21.188 -4.214 -46.524 1.00 92.06 101 GLU A CA 1
ATOM 802 C C . GLU A 1 101 ? 21.997 -3.185 -47.329 1.00 92.06 101 GLU A C 1
ATOM 804 O O . GLU A 1 101 ? 22.797 -3.566 -48.182 1.00 92.06 101 GLU A O 1
ATOM 809 N N . LEU A 1 102 ? 21.884 -1.895 -46.991 1.00 90.62 102 LEU A N 1
ATOM 810 C CA . LEU A 1 102 ? 22.636 -0.828 -47.664 1.00 90.62 102 LEU A CA 1
ATOM 811 C C . LEU A 1 102 ? 24.152 -0.977 -47.503 1.00 90.62 102 LEU A C 1
ATOM 813 O O . LEU A 1 102 ? 24.895 -0.728 -48.447 1.00 90.62 102 LEU A O 1
ATOM 817 N N . LYS A 1 103 ? 24.625 -1.425 -46.334 1.00 89.38 103 LYS A N 1
ATOM 818 C CA . LYS A 1 103 ? 26.054 -1.704 -46.115 1.00 89.38 103 LYS A CA 1
ATOM 819 C C . LYS A 1 103 ? 26.571 -2.849 -46.981 1.00 89.38 103 LYS A C 1
ATOM 821 O O . LYS A 1 103 ? 27.721 -2.808 -47.409 1.00 89.38 103 LYS A O 1
ATOM 826 N N . ARG A 1 104 ? 25.751 -3.880 -47.214 1.00 89.25 104 ARG A N 1
ATOM 827 C CA . ARG A 1 104 ? 26.104 -4.973 -48.135 1.00 89.25 104 ARG A CA 1
ATOM 828 C C . ARG A 1 104 ? 26.190 -4.449 -49.563 1.00 89.25 104 ARG A C 1
ATOM 830 O O . ARG A 1 104 ? 27.219 -4.636 -50.195 1.00 89.25 104 ARG A O 1
ATOM 837 N N . PHE A 1 105 ? 25.178 -3.696 -49.996 1.00 88.19 105 PHE A N 1
ATOM 838 C CA . PHE A 1 105 ? 25.168 -3.060 -51.311 1.00 88.19 105 PHE A CA 1
ATOM 839 C C . PHE A 1 105 ? 26.389 -2.157 -51.538 1.00 88.19 105 PHE A C 1
ATOM 841 O O . PHE A 1 105 ? 27.044 -2.265 -52.568 1.00 88.19 105 PHE A O 1
ATOM 848 N N . GLU A 1 106 ? 26.743 -1.304 -50.569 1.00 86.75 106 GLU A N 1
ATOM 849 C CA . GLU A 1 106 ? 27.926 -0.440 -50.670 1.00 86.75 106 GLU A CA 1
ATOM 850 C C . GLU A 1 106 ? 29.213 -1.249 -50.872 1.00 86.75 106 GLU A C 1
ATOM 852 O O . GLU A 1 106 ? 30.029 -0.889 -51.720 1.00 86.75 106 GLU A O 1
ATOM 857 N N . LYS A 1 107 ? 29.381 -2.346 -50.124 1.00 86.94 107 LYS A N 1
ATOM 858 C CA . LYS A 1 107 ? 30.553 -3.216 -50.240 1.00 86.94 107 LYS A CA 1
ATOM 859 C C . LYS A 1 107 ? 30.629 -3.870 -51.622 1.00 86.94 107 LYS A C 1
ATOM 861 O O . LYS A 1 107 ? 31.66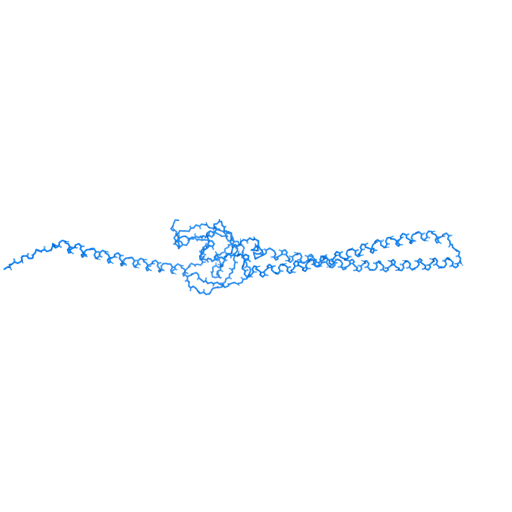8 -3.785 -52.271 1.00 86.94 107 LYS A O 1
ATOM 866 N N . ASP A 1 108 ? 29.523 -4.457 -52.075 1.00 85.44 108 ASP A N 1
ATOM 867 C CA . ASP A 1 108 ? 29.442 -5.124 -53.377 1.00 85.44 108 ASP A CA 1
ATOM 868 C C . ASP A 1 108 ? 29.734 -4.131 -54.519 1.00 85.44 108 ASP A C 1
ATOM 870 O O . ASP A 1 108 ? 30.439 -4.444 -55.479 1.00 85.44 108 ASP A O 1
ATOM 874 N N . PHE A 1 109 ? 29.250 -2.893 -54.390 1.00 81.75 109 PHE A N 1
ATOM 875 C CA . PHE A 1 109 ? 29.447 -1.846 -55.387 1.00 81.75 109 PHE A CA 1
ATOM 876 C C . PHE A 1 109 ? 30.861 -1.250 -55.375 1.00 81.75 109 PHE A C 1
ATOM 878 O O . PHE A 1 109 ? 31.402 -0.901 -56.427 1.00 81.75 109 PHE A O 1
ATOM 885 N N . GLU A 1 110 ? 31.487 -1.120 -54.203 1.00 78.62 110 GLU A N 1
ATOM 886 C CA . GLU A 1 110 ? 32.865 -0.639 -54.091 1.00 78.62 110 GLU A CA 1
ATOM 887 C C . GLU A 1 110 ? 33.833 -1.575 -54.829 1.00 78.62 110 GLU A C 1
ATOM 889 O O . GLU A 1 110 ? 34.699 -1.097 -55.572 1.00 78.62 110 GLU A O 1
ATOM 894 N N . ASP A 1 111 ? 33.639 -2.887 -54.689 1.00 77.12 111 ASP A N 1
ATOM 895 C CA . ASP A 1 111 ? 34.444 -3.915 -55.350 1.00 77.12 111 ASP A CA 1
ATOM 896 C C . ASP A 1 111 ? 34.319 -3.843 -56.885 1.00 77.12 111 ASP A C 1
ATOM 898 O O . ASP A 1 111 ? 35.333 -3.871 -57.590 1.00 77.12 111 ASP A O 1
ATOM 902 N N . VAL A 1 112 ? 33.107 -3.622 -57.410 1.00 73.19 112 VAL A N 1
ATOM 903 C CA . VAL A 1 112 ? 32.860 -3.427 -58.855 1.00 73.19 112 VAL A CA 1
ATOM 904 C C . VAL A 1 112 ? 33.443 -2.098 -59.356 1.00 73.19 112 VAL A C 1
ATOM 906 O O . VAL A 1 112 ? 34.117 -2.045 -60.385 1.00 73.19 112 VAL A O 1
ATOM 909 N N . SER A 1 113 ? 33.267 -1.007 -58.605 1.00 68.69 113 SER A N 1
ATOM 910 C CA . SER A 1 113 ? 33.748 0.326 -59.003 1.00 68.69 113 SER A CA 1
ATOM 911 C C . SER A 1 113 ? 35.278 0.427 -59.096 1.00 68.69 113 SER A C 1
ATOM 913 O O . SER A 1 113 ? 35.810 1.219 -59.880 1.00 68.69 113 SER A O 1
ATOM 915 N N . LYS A 1 114 ? 36.011 -0.377 -58.311 1.00 69.19 114 LYS A N 1
ATOM 916 C CA . LYS A 1 114 ? 37.478 -0.463 -58.376 1.00 69.19 114 LYS A CA 1
ATOM 917 C C . LYS A 1 114 ? 37.955 -1.121 -59.670 1.00 69.19 114 LYS A C 1
ATOM 919 O O . LYS A 1 114 ? 39.031 -0.745 -60.147 1.00 69.19 114 LYS A O 1
ATOM 924 N N . ALA A 1 115 ? 37.168 -2.045 -60.222 1.00 64.12 115 ALA A N 1
ATOM 925 C CA . ALA A 1 115 ? 37.441 -2.727 -61.483 1.00 64.12 115 ALA A CA 1
ATOM 926 C C . ALA A 1 115 ? 37.141 -1.839 -62.709 1.00 64.12 115 ALA A C 1
ATOM 928 O O . ALA A 1 115 ? 37.871 -1.887 -63.697 1.00 64.12 115 ALA A O 1
ATOM 929 N N . GLU A 1 116 ? 36.139 -0.959 -62.628 1.00 60.72 116 GLU A N 1
ATOM 930 C CA . GLU A 1 116 ? 35.614 -0.195 -63.769 1.00 60.72 116 GLU A CA 1
ATOM 931 C C . GLU A 1 116 ? 35.977 1.310 -63.686 1.00 60.72 116 GLU A C 1
ATOM 933 O O . GLU A 1 116 ? 35.168 2.179 -63.363 1.00 60.72 116 GLU A O 1
ATOM 938 N N . ARG A 1 117 ? 37.250 1.656 -63.948 1.00 58.91 117 ARG A N 1
ATOM 939 C CA . ARG A 1 117 ? 37.791 3.041 -63.856 1.00 58.91 117 ARG A CA 1
ATOM 940 C C . ARG A 1 117 ? 37.622 3.893 -65.123 1.00 58.91 117 ARG A C 1
ATOM 942 O O . ARG A 1 117 ? 38.365 4.856 -65.331 1.00 58.91 117 ARG A O 1
ATOM 949 N N . THR A 1 118 ? 36.697 3.557 -66.008 1.00 57.34 118 THR A N 1
ATOM 950 C CA . THR A 1 118 ? 36.529 4.250 -67.292 1.00 57.34 118 THR A CA 1
ATOM 951 C C . THR A 1 118 ? 35.662 5.509 -67.148 1.00 57.34 118 THR A C 1
ATOM 953 O O . THR A 1 118 ? 34.658 5.525 -66.441 1.00 57.34 118 THR A O 1
ATOM 956 N N . ARG A 1 119 ? 36.046 6.607 -67.822 1.00 67.75 119 ARG A N 1
ATOM 957 C CA . ARG A 1 119 ? 35.294 7.885 -67.893 1.00 67.75 119 ARG A CA 1
ATOM 958 C C . ARG A 1 119 ? 34.056 7.772 -68.800 1.00 67.75 119 ARG A C 1
ATOM 960 O O . ARG A 1 119 ? 33.802 8.639 -69.630 1.00 67.75 119 ARG A O 1
ATOM 967 N N . THR A 1 120 ? 33.330 6.668 -68.699 1.00 77.00 120 THR A N 1
ATOM 968 C CA . THR A 1 120 ? 32.104 6.418 -69.454 1.00 77.00 120 THR A CA 1
ATOM 969 C C . THR A 1 120 ? 30.906 6.975 -68.691 1.00 77.00 120 THR A C 1
ATOM 971 O O . THR A 1 120 ? 30.923 7.097 -67.465 1.00 77.00 120 THR A O 1
ATOM 974 N N . TYR A 1 121 ? 29.840 7.309 -69.418 1.00 82.00 121 TYR A N 1
ATOM 975 C CA . TYR A 1 121 ? 28.571 7.748 -68.832 1.00 82.00 121 TYR A CA 1
ATOM 976 C C . TYR A 1 121 ? 28.050 6.760 -67.768 1.00 82.00 121 TYR A C 1
ATOM 978 O O . TYR A 1 121 ? 27.623 7.181 -66.694 1.00 82.00 121 TYR A O 1
ATOM 986 N N . ALA A 1 122 ? 28.192 5.452 -68.017 1.00 79.88 122 ALA A N 1
ATOM 987 C CA . ALA A 1 122 ? 27.839 4.392 -67.071 1.00 79.88 122 ALA A CA 1
ATOM 988 C C . ALA A 1 122 ? 28.610 4.497 -65.740 1.00 79.88 122 ALA A C 1
ATOM 990 O O . ALA A 1 122 ? 28.002 4.430 -64.674 1.00 79.88 122 ALA A O 1
ATOM 991 N N . GLY A 1 123 ? 29.922 4.760 -65.781 1.00 78.62 123 GLY A N 1
ATOM 992 C CA . GLY A 1 123 ? 30.736 4.940 -64.574 1.00 78.62 123 GLY A CA 1
ATOM 993 C C . GLY A 1 123 ? 30.364 6.186 -63.757 1.00 78.62 123 GLY A C 1
ATOM 994 O O . GLY A 1 123 ? 30.456 6.178 -62.528 1.00 78.62 123 GLY A O 1
ATOM 995 N N . LEU A 1 124 ? 29.906 7.261 -64.410 1.00 81.75 124 LEU A N 1
ATOM 996 C CA . LEU A 1 124 ? 29.412 8.462 -63.721 1.00 81.75 124 LEU A CA 1
ATOM 997 C C . LEU A 1 124 ? 28.060 8.220 -63.034 1.00 81.75 124 LEU A C 1
ATOM 999 O O . LEU A 1 124 ? 27.877 8.650 -61.893 1.00 81.75 124 LEU A O 1
ATOM 1003 N N . MET A 1 125 ? 27.140 7.511 -63.694 1.00 83.50 125 MET A N 1
ATOM 1004 C CA . MET A 1 125 ? 25.849 7.129 -63.108 1.00 83.50 125 MET A CA 1
ATOM 1005 C C . MET A 1 125 ? 26.034 6.200 -61.905 1.00 83.50 125 MET A C 1
ATOM 1007 O O . MET A 1 125 ? 25.491 6.474 -60.837 1.00 83.50 125 MET A O 1
ATOM 1011 N N . ALA A 1 126 ? 26.910 5.202 -62.033 1.00 79.88 126 ALA A N 1
ATOM 1012 C CA . ALA A 1 126 ? 27.283 4.298 -60.951 1.00 79.88 126 ALA A CA 1
ATOM 1013 C C . ALA A 1 126 ? 27.785 5.046 -59.698 1.00 79.88 126 ALA A C 1
ATOM 1015 O O . ALA A 1 126 ? 27.357 4.785 -58.574 1.00 79.88 126 ALA A O 1
ATOM 1016 N N . ARG A 1 127 ? 28.658 6.048 -59.872 1.00 82.44 127 ARG A N 1
ATOM 1017 C CA . ARG A 1 127 ? 29.131 6.878 -58.749 1.00 82.44 127 ARG A CA 1
ATOM 1018 C C . ARG A 1 127 ? 28.009 7.673 -58.096 1.00 82.44 127 ARG A C 1
ATOM 1020 O O . ARG A 1 127 ? 27.984 7.786 -56.873 1.00 82.44 127 ARG A O 1
ATOM 1027 N N . ARG A 1 128 ? 27.100 8.244 -58.891 1.00 87.44 128 ARG A N 1
ATOM 1028 C CA . ARG A 1 128 ? 25.956 8.998 -58.366 1.00 87.44 128 ARG A CA 1
ATOM 1029 C C . ARG A 1 128 ? 25.083 8.116 -57.470 1.00 87.44 128 ARG A C 1
ATOM 1031 O O . ARG A 1 128 ? 24.733 8.552 -56.377 1.00 87.44 128 ARG A O 1
ATOM 1038 N N . GLU A 1 129 ? 24.786 6.891 -57.898 1.00 84.88 129 GLU A N 1
ATOM 1039 C CA . GLU A 1 129 ? 23.992 5.923 -57.126 1.00 84.88 129 GLU A CA 1
ATOM 1040 C C . GLU A 1 129 ? 24.678 5.517 -55.815 1.00 84.88 129 GLU A C 1
ATOM 1042 O O . GLU A 1 129 ? 24.038 5.484 -54.760 1.00 84.88 129 GLU A O 1
ATOM 1047 N N . LEU A 1 130 ? 25.998 5.311 -55.838 1.00 84.88 130 LEU A N 1
ATOM 1048 C CA . LEU A 1 130 ? 26.780 5.056 -54.626 1.00 84.88 130 LEU A CA 1
ATOM 1049 C C . LEU A 1 130 ? 26.727 6.242 -53.651 1.00 84.88 130 LEU A C 1
ATOM 1051 O O . LEU A 1 130 ? 26.513 6.062 -52.452 1.00 84.88 130 LEU A O 1
ATOM 1055 N N . HIS A 1 131 ? 26.903 7.469 -54.150 1.00 88.31 131 HIS A N 1
ATOM 1056 C CA . HIS A 1 131 ? 26.806 8.670 -53.319 1.00 88.31 131 HIS A CA 1
ATOM 1057 C C . HIS A 1 131 ? 25.412 8.834 -52.706 1.00 88.31 131 HIS A C 1
ATOM 1059 O O . HIS A 1 131 ? 25.302 9.194 -51.533 1.00 88.31 131 HIS A O 1
ATOM 1065 N N . GLN A 1 132 ? 24.358 8.528 -53.464 1.00 89.38 132 GLN A N 1
ATOM 1066 C CA . GLN A 1 132 ? 22.985 8.553 -52.968 1.00 89.38 132 GLN A CA 1
ATOM 1067 C C . GLN A 1 132 ? 22.754 7.491 -51.881 1.00 89.38 132 GLN A C 1
ATOM 1069 O O . GLN A 1 132 ? 22.189 7.808 -50.836 1.00 89.38 132 GLN A O 1
ATOM 1074 N N . SER A 1 133 ? 23.276 6.278 -52.070 1.00 88.94 133 SER A N 1
ATOM 1075 C CA . SER A 1 133 ? 23.191 5.188 -51.084 1.00 88.94 133 SER A CA 1
ATOM 1076 C C . SER A 1 133 ? 23.927 5.525 -49.783 1.00 88.94 133 SER A C 1
ATOM 1078 O O . SER A 1 133 ? 23.424 5.272 -48.689 1.00 88.94 133 SER A O 1
ATOM 1080 N N . ARG A 1 134 ? 25.099 6.169 -49.877 1.00 90.00 134 ARG A N 1
ATOM 1081 C CA . ARG A 1 134 ? 25.853 6.661 -48.710 1.00 90.00 134 ARG A CA 1
ATOM 1082 C C . ARG A 1 134 ? 25.096 7.731 -47.936 1.00 90.00 134 ARG A C 1
ATOM 1084 O O . ARG A 1 134 ? 25.105 7.719 -46.705 1.00 90.00 134 ARG A O 1
ATOM 1091 N N . LEU A 1 135 ? 24.438 8.648 -48.645 1.00 93.00 135 LEU A N 1
ATOM 1092 C CA . LEU A 1 135 ? 23.593 9.657 -48.014 1.00 93.00 135 LEU A CA 1
ATOM 1093 C C . LEU A 1 135 ? 22.407 9.001 -47.291 1.00 93.00 135 LEU A C 1
ATOM 1095 O O . LEU A 1 135 ? 22.143 9.345 -46.141 1.00 93.00 135 LEU A O 1
ATOM 1099 N N . GLU A 1 136 ? 21.742 8.024 -47.916 1.00 92.31 136 GLU A N 1
ATOM 1100 C CA . GLU A 1 136 ? 20.660 7.249 -47.289 1.00 92.31 136 GLU A CA 1
ATOM 1101 C C . GLU A 1 136 ? 21.151 6.536 -46.020 1.00 92.31 136 GLU A C 1
ATOM 1103 O O . GLU A 1 136 ? 20.537 6.664 -44.960 1.00 92.31 136 GLU A O 1
ATOM 1108 N N . ALA A 1 137 ? 22.307 5.869 -46.079 1.00 91.06 137 ALA A N 1
ATOM 1109 C CA . ALA A 1 137 ? 22.906 5.205 -44.924 1.00 91.06 137 ALA A CA 1
ATOM 1110 C C . ALA A 1 137 ? 23.221 6.186 -43.778 1.00 91.06 137 ALA A C 1
ATOM 1112 O O . ALA A 1 137 ? 22.955 5.882 -42.611 1.00 91.06 137 ALA A O 1
ATOM 1113 N N . ALA A 1 138 ? 23.739 7.378 -44.095 1.00 91.38 138 ALA A N 1
ATOM 1114 C CA . ALA A 1 138 ? 24.005 8.421 -43.106 1.00 91.38 138 ALA A CA 1
ATOM 1115 C C . ALA A 1 138 ? 22.711 8.932 -42.443 1.00 91.38 138 ALA A C 1
ATOM 1117 O O . ALA A 1 138 ? 22.653 9.054 -41.216 1.00 91.38 138 ALA A O 1
ATOM 1118 N N . VAL A 1 139 ? 21.653 9.168 -43.229 1.00 94.00 139 VAL A N 1
ATOM 1119 C CA . VAL A 1 139 ? 20.332 9.591 -42.728 1.00 94.00 139 VAL A CA 1
ATOM 1120 C C . VAL A 1 139 ? 19.715 8.523 -41.823 1.00 94.00 139 VAL A C 1
ATOM 1122 O O . VAL A 1 139 ? 19.224 8.840 -40.736 1.00 94.00 139 VAL A O 1
ATOM 1125 N N . LEU A 1 140 ? 19.782 7.249 -42.217 1.00 94.94 140 LEU A N 1
ATOM 1126 C CA . LEU A 1 140 ? 19.301 6.136 -41.395 1.00 94.94 140 LEU A CA 1
ATOM 1127 C C . LEU A 1 140 ? 20.086 6.006 -40.088 1.00 94.94 140 LEU A C 1
ATOM 1129 O O . LEU A 1 140 ? 19.489 5.765 -39.038 1.00 94.94 140 LEU A O 1
ATOM 1133 N N . GLY A 1 141 ? 21.404 6.218 -40.125 1.00 92.12 141 GLY A N 1
ATOM 1134 C CA . GLY A 1 141 ? 22.246 6.257 -38.931 1.00 92.12 141 GLY A CA 1
ATOM 1135 C C . GLY A 1 141 ? 21.807 7.344 -37.945 1.00 92.12 141 GLY A C 1
ATOM 1136 O O . GLY A 1 141 ? 21.635 7.065 -36.756 1.00 92.12 141 GLY A O 1
ATOM 1137 N N . ALA A 1 142 ? 21.551 8.559 -38.441 1.00 94.38 142 ALA A N 1
ATOM 1138 C CA . ALA A 1 142 ? 21.045 9.663 -37.628 1.00 94.38 142 ALA A CA 1
ATOM 1139 C C . ALA A 1 142 ? 19.655 9.360 -37.039 1.00 94.38 142 ALA A C 1
ATOM 1141 O O . ALA A 1 142 ? 19.437 9.558 -35.842 1.00 94.38 142 ALA A O 1
ATOM 1142 N N . ARG A 1 143 ? 18.735 8.801 -37.839 1.00 94.88 143 ARG A N 1
ATOM 1143 C CA . ARG A 1 143 ? 17.390 8.411 -37.380 1.00 94.88 143 ARG A CA 1
ATOM 1144 C C . ARG A 1 143 ? 17.438 7.310 -36.320 1.00 94.88 143 ARG A C 1
ATOM 1146 O O . ARG A 1 143 ? 16.764 7.424 -35.300 1.00 94.88 143 ARG A O 1
ATOM 1153 N N . LYS A 1 144 ? 18.269 6.279 -36.510 1.00 95.31 144 LYS A N 1
ATOM 1154 C CA . LYS A 1 144 ? 18.489 5.216 -35.515 1.00 95.31 144 LYS A CA 1
ATOM 1155 C C . LYS A 1 144 ? 19.004 5.793 -34.198 1.00 95.31 144 LYS A C 1
ATOM 1157 O O . LYS A 1 144 ? 18.521 5.393 -33.140 1.00 95.31 144 LYS A O 1
ATOM 1162 N N . LYS A 1 145 ? 19.957 6.731 -34.249 1.00 94.62 145 LYS A N 1
ATOM 1163 C CA . LYS A 1 145 ? 20.476 7.393 -33.047 1.00 94.62 145 LYS A CA 1
ATOM 1164 C C . LYS A 1 145 ? 19.367 8.158 -32.315 1.00 94.62 145 LYS A C 1
ATOM 1166 O O . LYS A 1 145 ? 19.156 7.904 -31.132 1.00 94.62 145 LYS A O 1
ATOM 1171 N N . ALA A 1 146 ? 18.600 8.983 -33.026 1.00 95.75 146 ALA A N 1
ATOM 1172 C CA . ALA A 1 146 ? 17.474 9.719 -32.446 1.00 95.75 146 ALA A CA 1
ATOM 1173 C C . ALA A 1 146 ? 16.423 8.784 -31.809 1.00 95.75 146 ALA A C 1
ATOM 1175 O O . ALA A 1 146 ? 15.954 9.029 -30.698 1.00 95.75 146 ALA A O 1
ATOM 1176 N N . LEU A 1 147 ? 16.096 7.665 -32.467 1.00 96.69 147 LEU A N 1
ATOM 1177 C CA . LEU A 1 147 ? 15.199 6.650 -31.903 1.00 96.69 147 LEU A CA 1
ATOM 1178 C C . LEU A 1 147 ? 15.790 5.973 -30.665 1.00 96.69 147 LEU A C 1
ATOM 1180 O O . LEU A 1 147 ? 15.069 5.741 -29.700 1.00 96.69 147 LEU A O 1
ATOM 1184 N N . SER A 1 148 ? 17.090 5.669 -30.662 1.00 95.19 148 SER A N 1
ATOM 1185 C CA . SER A 1 148 ? 17.750 5.044 -29.510 1.00 95.19 148 SER A CA 1
ATOM 1186 C C . SER A 1 148 ? 17.729 5.937 -28.267 1.00 95.19 148 SER A C 1
ATOM 1188 O O . SER A 1 148 ? 17.475 5.449 -27.165 1.00 95.19 148 SER A O 1
ATOM 1190 N N . GLU A 1 149 ? 17.905 7.247 -28.442 1.00 96.50 149 GLU A N 1
ATOM 1191 C CA . GLU A 1 149 ? 17.791 8.229 -27.363 1.00 96.50 149 GLU A CA 1
ATOM 1192 C C . GLU A 1 149 ? 16.352 8.284 -26.828 1.00 96.50 149 GLU A C 1
ATOM 1194 O O . GLU A 1 149 ? 16.138 8.217 -25.617 1.00 96.50 149 GLU A O 1
ATOM 1199 N N . ARG A 1 150 ? 15.351 8.290 -27.720 1.00 97.06 150 ARG A N 1
ATOM 1200 C CA . ARG A 1 150 ? 13.931 8.268 -27.334 1.00 97.06 150 ARG A CA 1
ATOM 1201 C C . ARG A 1 150 ? 13.535 6.988 -26.592 1.00 97.06 150 ARG A C 1
ATOM 1203 O O . ARG A 1 150 ? 12.838 7.066 -25.584 1.00 97.06 150 ARG A O 1
ATOM 1210 N N . ILE A 1 151 ? 13.996 5.828 -27.061 1.00 97.94 151 ILE A N 1
ATOM 1211 C CA . ILE A 1 151 ? 13.801 4.530 -26.394 1.00 97.94 151 ILE A CA 1
ATOM 1212 C C . ILE A 1 151 ? 14.391 4.572 -24.983 1.00 97.94 151 ILE A C 1
ATOM 1214 O O . ILE A 1 151 ? 13.721 4.194 -24.027 1.00 97.94 151 ILE A O 1
ATOM 1218 N N . THR A 1 152 ? 15.610 5.093 -24.842 1.00 97.69 152 THR A N 1
ATOM 1219 C CA . THR A 1 152 ? 16.294 5.187 -23.545 1.00 97.69 152 THR A CA 1
ATOM 1220 C C . THR A 1 152 ? 15.529 6.097 -22.580 1.00 97.69 152 THR A C 1
ATOM 1222 O O . THR A 1 152 ? 15.342 5.752 -21.413 1.00 97.69 152 THR A O 1
ATOM 1225 N N . ALA A 1 153 ? 15.018 7.231 -23.070 1.00 97.44 153 ALA A N 1
ATOM 1226 C CA . ALA A 1 153 ? 14.181 8.130 -22.282 1.00 97.44 153 ALA A CA 1
ATOM 1227 C C . ALA A 1 153 ? 12.883 7.446 -21.806 1.00 97.44 153 ALA A C 1
ATOM 1229 O O . ALA A 1 153 ? 12.560 7.507 -20.619 1.00 97.44 153 ALA A O 1
ATOM 1230 N N . LEU A 1 154 ? 12.177 6.735 -22.696 1.00 97.69 154 LEU A N 1
ATOM 1231 C CA . LEU A 1 154 ? 10.948 6.008 -22.347 1.00 97.69 154 LEU A CA 1
ATOM 1232 C C . LEU A 1 154 ? 11.196 4.853 -21.375 1.00 97.69 154 LEU A C 1
ATOM 1234 O O . LEU A 1 154 ? 10.395 4.644 -20.467 1.00 97.69 154 LEU A O 1
ATOM 1238 N N . GLN A 1 155 ? 12.3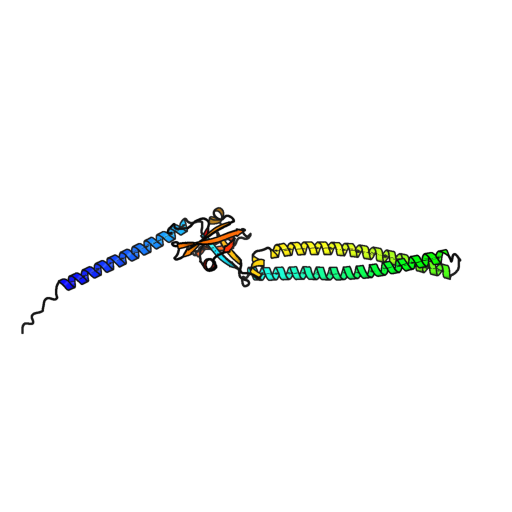05 4.126 -21.519 1.00 97.94 155 GLN A N 1
ATOM 1239 C CA . GLN A 1 155 ? 12.706 3.095 -20.560 1.00 97.94 155 GLN A CA 1
ATOM 1240 C C . GLN A 1 155 ? 12.944 3.694 -19.167 1.00 97.94 155 GLN A C 1
ATOM 1242 O O . GLN A 1 155 ? 12.506 3.120 -18.168 1.00 97.94 155 GLN A O 1
ATOM 1247 N N . GLY A 1 156 ? 13.566 4.876 -19.097 1.00 97.88 156 GLY A N 1
ATOM 1248 C CA . GLY A 1 156 ? 13.702 5.641 -17.857 1.00 97.88 156 GLY A CA 1
ATOM 1249 C C . GLY A 1 156 ? 12.346 5.982 -17.234 1.00 97.88 156 GLY A C 1
ATOM 1250 O O . GLY A 1 156 ? 12.118 5.699 -16.058 1.00 97.88 156 GLY A O 1
ATOM 1251 N N . THR A 1 157 ? 11.408 6.504 -18.030 1.00 97.69 157 THR A N 1
ATOM 1252 C CA . THR A 1 157 ? 10.037 6.786 -17.575 1.00 97.69 157 THR A CA 1
ATOM 1253 C C . THR A 1 157 ? 9.325 5.528 -17.078 1.00 97.69 157 THR A C 1
ATOM 1255 O O . THR A 1 157 ? 8.709 5.557 -16.014 1.00 97.69 157 THR A O 1
ATOM 1258 N N . LEU A 1 158 ? 9.438 4.410 -17.801 1.00 98.06 158 LEU A N 1
ATOM 1259 C CA . LEU A 1 158 ? 8.814 3.140 -17.433 1.00 98.06 158 LEU A CA 1
ATOM 1260 C C . LEU A 1 158 ? 9.352 2.615 -16.095 1.00 98.06 158 LEU A C 1
ATOM 1262 O O . LEU A 1 158 ? 8.583 2.105 -15.279 1.00 98.06 158 LEU A O 1
ATOM 1266 N N . LYS A 1 159 ? 10.656 2.783 -15.847 1.00 97.88 159 LYS A N 1
ATOM 1267 C CA . LYS A 1 159 ? 11.282 2.441 -14.567 1.00 97.88 159 LYS A CA 1
ATOM 1268 C C . LYS A 1 159 ? 10.699 3.279 -13.428 1.00 97.88 159 LYS A C 1
ATOM 1270 O O . LYS A 1 159 ? 10.242 2.711 -12.441 1.00 97.88 159 LYS A O 1
ATOM 1275 N N . SER A 1 160 ? 10.635 4.602 -13.586 1.00 97.12 160 SER A N 1
ATOM 1276 C CA . SER A 1 160 ? 10.051 5.492 -12.573 1.00 97.12 160 SER A CA 1
ATOM 1277 C C . SER A 1 160 ? 8.566 5.204 -12.319 1.00 97.12 160 SER A C 1
ATOM 1279 O O . SER A 1 160 ? 8.125 5.213 -11.171 1.00 97.12 160 SER A O 1
ATOM 1281 N N . GLN A 1 161 ? 7.793 4.893 -13.366 1.00 97.69 161 GLN A N 1
ATOM 1282 C CA . GLN A 1 161 ? 6.395 4.462 -13.238 1.00 97.69 161 GLN A CA 1
ATOM 1283 C C . GLN A 1 161 ? 6.278 3.140 -12.467 1.00 97.69 161 GLN A C 1
ATOM 1285 O O . GLN A 1 161 ? 5.403 2.999 -11.616 1.00 97.69 161 GLN A O 1
ATOM 1290 N N . GLY A 1 162 ? 7.171 2.181 -12.730 1.00 97.31 162 GLY A N 1
ATOM 1291 C CA . GLY A 1 162 ? 7.235 0.916 -11.998 1.00 97.31 162 GLY A CA 1
ATOM 1292 C C . GLY A 1 162 ? 7.551 1.104 -10.513 1.00 97.31 162 GLY A C 1
ATOM 1293 O O . GLY A 1 162 ? 6.881 0.519 -9.668 1.00 97.31 162 GLY A O 1
ATOM 1294 N N . GLU A 1 163 ? 8.518 1.963 -10.186 1.00 96.88 163 GLU A N 1
ATOM 1295 C CA . GLU A 1 163 ? 8.867 2.297 -8.800 1.00 96.88 163 GLU A CA 1
ATOM 1296 C C . GLU A 1 163 ? 7.711 2.990 -8.063 1.00 96.88 163 GLU A C 1
ATOM 1298 O O . GLU A 1 163 ? 7.449 2.689 -6.898 1.00 96.88 163 GLU A O 1
ATOM 1303 N N . LEU A 1 164 ? 6.993 3.896 -8.734 1.00 96.19 164 LEU A N 1
ATOM 1304 C CA . LEU A 1 164 ? 5.806 4.538 -8.171 1.00 96.19 164 LEU A CA 1
ATOM 1305 C C . LEU A 1 164 ? 4.692 3.521 -7.903 1.00 96.19 164 LEU A C 1
ATOM 1307 O O . LEU A 1 164 ? 4.119 3.523 -6.815 1.00 96.19 164 LEU A O 1
ATOM 1311 N N . LEU A 1 165 ? 4.410 2.639 -8.865 1.00 96.50 165 LEU A N 1
ATOM 1312 C CA . LEU A 1 165 ? 3.413 1.582 -8.705 1.00 96.50 165 LEU A CA 1
ATOM 1313 C C . LEU A 1 165 ? 3.760 0.651 -7.543 1.00 96.50 165 LEU A C 1
ATOM 1315 O O . LEU A 1 165 ? 2.895 0.393 -6.716 1.00 96.50 165 LEU A O 1
ATOM 1319 N N . ALA A 1 166 ? 5.022 0.234 -7.415 1.00 95.31 166 ALA A N 1
ATOM 1320 C CA . ALA A 1 166 ? 5.462 -0.598 -6.296 1.00 95.31 166 ALA A CA 1
ATOM 1321 C C . ALA A 1 166 ? 5.237 0.092 -4.937 1.00 95.31 166 ALA A C 1
ATOM 1323 O O . ALA A 1 166 ? 4.791 -0.539 -3.979 1.00 95.31 166 ALA A O 1
ATOM 1324 N N . LYS A 1 167 ? 5.484 1.408 -4.852 1.00 93.19 167 LYS A N 1
ATOM 1325 C CA . LYS A 1 167 ? 5.193 2.193 -3.642 1.00 93.19 167 LYS A CA 1
ATOM 1326 C C . LYS A 1 167 ? 3.695 2.250 -3.348 1.00 93.19 167 LYS A C 1
ATOM 1328 O O . LYS A 1 167 ? 3.311 2.072 -2.197 1.00 93.19 167 LYS A O 1
ATOM 1333 N N . LEU A 1 168 ? 2.852 2.459 -4.359 1.00 93.00 168 LEU A N 1
ATOM 1334 C CA . LEU A 1 168 ? 1.395 2.478 -4.186 1.00 93.00 168 LEU A CA 1
ATOM 1335 C C . LEU A 1 168 ? 0.866 1.109 -3.738 1.00 93.00 168 LEU A C 1
ATOM 1337 O O . LEU A 1 168 ? 0.097 1.038 -2.782 1.00 93.00 168 LEU A O 1
ATOM 1341 N N . GLU A 1 169 ? 1.339 0.029 -4.359 1.00 92.00 169 GLU A N 1
ATOM 1342 C CA . GLU A 1 169 ? 0.961 -1.351 -4.027 1.00 92.00 169 GLU A CA 1
ATOM 1343 C C . GLU A 1 169 ? 1.443 -1.779 -2.630 1.00 92.00 169 GLU A C 1
ATOM 1345 O O . GLU A 1 169 ? 0.780 -2.571 -1.966 1.00 92.00 169 GLU A O 1
ATOM 1350 N N . SER A 1 170 ? 2.547 -1.213 -2.125 1.00 90.00 170 SER A N 1
ATOM 1351 C CA . SER A 1 170 ? 3.004 -1.475 -0.751 1.00 90.00 170 SER A CA 1
ATOM 1352 C C . SER A 1 170 ? 2.136 -0.832 0.337 1.00 90.00 170 SER A C 1
ATOM 1354 O O . SER A 1 170 ? 2.280 -1.176 1.514 1.00 90.00 170 SER A O 1
ATOM 1356 N N . THR A 1 171 ? 1.231 0.087 -0.019 1.00 89.44 171 THR A N 1
ATOM 1357 C CA . THR A 1 171 ? 0.375 0.744 0.973 1.00 89.44 171 THR A CA 1
ATOM 1358 C C . THR A 1 171 ? -0.674 -0.227 1.540 1.00 89.44 171 THR A C 1
ATOM 1360 O O . THR A 1 171 ? -1.157 -1.111 0.830 1.00 89.44 171 THR A O 1
ATOM 1363 N N . PRO A 1 172 ? -1.093 -0.072 2.808 1.00 88.38 172 PRO A N 1
ATOM 1364 C CA . PRO A 1 172 ? -2.127 -0.926 3.400 1.00 88.38 172 PRO A CA 1
ATOM 1365 C C . PRO A 1 172 ? -3.471 -0.844 2.673 1.00 88.38 172 PRO A C 1
ATOM 1367 O O . PRO A 1 172 ? -4.173 -1.844 2.582 1.00 88.38 172 PRO A O 1
ATOM 1370 N N . TYR A 1 173 ? -3.808 0.324 2.118 1.00 87.94 173 TYR A N 1
ATOM 1371 C CA . TYR A 1 173 ? -5.025 0.508 1.325 1.00 87.94 173 TYR A CA 1
ATOM 1372 C C . TYR A 1 173 ? -5.008 -0.329 0.046 1.00 87.94 173 TYR A C 1
ATOM 1374 O O . TYR A 1 173 ? -6.042 -0.859 -0.335 1.00 87.94 173 TYR A O 1
ATOM 1382 N N . ALA A 1 174 ? -3.843 -0.502 -0.585 1.00 89.25 174 ALA A N 1
ATOM 1383 C CA . ALA A 1 174 ? -3.711 -1.390 -1.733 1.00 89.25 174 ALA A CA 1
ATOM 1384 C C . ALA A 1 174 ? -3.828 -2.868 -1.328 1.00 89.25 174 ALA A C 1
ATOM 1386 O O . ALA A 1 174 ? -4.512 -3.635 -1.995 1.00 89.25 174 ALA A O 1
ATOM 1387 N N . ARG A 1 175 ? -3.245 -3.270 -0.187 1.00 87.62 175 ARG A N 1
ATOM 1388 C CA . ARG A 1 175 ? -3.426 -4.634 0.353 1.00 87.62 175 ARG A CA 1
ATOM 1389 C C . ARG A 1 175 ? -4.886 -4.943 0.696 1.00 87.62 175 ARG A C 1
ATOM 1391 O O . ARG A 1 175 ? -5.302 -6.095 0.578 1.00 87.62 175 ARG A O 1
ATOM 1398 N N . ALA A 1 176 ? -5.638 -3.915 1.096 1.00 89.50 176 ALA A N 1
ATOM 1399 C CA . ALA A 1 176 ? -7.054 -4.006 1.429 1.00 89.50 176 ALA A CA 1
ATOM 1400 C C . ALA A 1 176 ? -7.970 -4.304 0.222 1.00 89.50 176 ALA A C 1
ATOM 1402 O O . ALA A 1 176 ? -9.139 -4.631 0.420 1.00 89.50 176 ALA A O 1
ATOM 1403 N N . ILE A 1 177 ? -7.451 -4.201 -1.012 1.00 89.12 177 ILE A N 1
ATOM 1404 C CA . ILE A 1 177 ? -8.182 -4.530 -2.246 1.00 89.12 177 ILE A CA 1
ATOM 1405 C C . ILE A 1 177 ? -8.422 -6.043 -2.329 1.00 89.12 177 ILE A C 1
ATOM 1407 O O . ILE A 1 177 ? -9.552 -6.478 -2.538 1.00 89.12 177 ILE A O 1
ATOM 1411 N N . ASP A 1 178 ? -7.370 -6.839 -2.112 1.00 85.44 178 ASP A N 1
ATOM 1412 C CA . ASP A 1 178 ? -7.427 -8.301 -2.247 1.00 85.44 178 ASP A CA 1
ATOM 1413 C C . ASP A 1 178 ? -7.743 -9.013 -0.925 1.00 85.44 178 ASP A C 1
ATOM 1415 O O . ASP A 1 178 ? -8.320 -10.101 -0.913 1.00 85.44 178 ASP A O 1
ATOM 1419 N N . ASN A 1 179 ? -7.337 -8.430 0.206 1.00 85.06 179 ASN A N 1
ATOM 1420 C CA . ASN A 1 179 ? -7.437 -9.056 1.522 1.00 85.06 179 ASN A CA 1
ATOM 1421 C C . ASN A 1 179 ? -8.025 -8.095 2.549 1.00 85.06 179 ASN A C 1
ATOM 1423 O O . ASN A 1 179 ? -7.786 -6.899 2.497 1.00 85.06 179 ASN A O 1
ATOM 1427 N N . LYS A 1 180 ? -8.723 -8.611 3.564 1.00 84.62 180 LYS A N 1
ATOM 1428 C CA . LYS A 1 180 ? -9.156 -7.774 4.693 1.00 84.62 180 LYS A CA 1
ATOM 1429 C C . LYS A 1 180 ? -7.945 -7.354 5.520 1.00 84.62 180 LYS A C 1
ATOM 1431 O O . LYS A 1 180 ? -7.211 -8.214 6.009 1.00 84.62 180 LYS A O 1
ATOM 1436 N N . VAL A 1 181 ? -7.763 -6.049 5.699 1.00 89.44 181 VAL A N 1
ATOM 1437 C CA . VAL A 1 181 ? -6.685 -5.481 6.517 1.00 89.44 181 VAL A CA 1
ATOM 1438 C C . VAL A 1 181 ? -7.291 -4.910 7.790 1.00 89.44 181 VAL A C 1
ATOM 1440 O O . VAL A 1 181 ? -8.254 -4.144 7.754 1.00 89.44 181 VAL A O 1
ATOM 1443 N N . PHE A 1 182 ? -6.726 -5.286 8.932 1.00 91.44 182 PHE A N 1
ATOM 1444 C CA . PHE A 1 182 ? -7.135 -4.747 10.220 1.00 91.44 182 PHE A CA 1
ATOM 1445 C C . PHE A 1 182 ? -6.251 -3.552 10.552 1.00 91.44 182 PHE A C 1
ATOM 1447 O O . PHE A 1 182 ? -5.029 -3.670 10.630 1.00 91.44 182 PHE A O 1
ATOM 1454 N N . LEU A 1 183 ? -6.878 -2.400 10.741 1.00 92.75 183 LEU A N 1
ATOM 1455 C CA . LEU A 1 183 ? -6.241 -1.209 11.274 1.00 92.75 183 LEU A CA 1
ATOM 1456 C C . LEU A 1 183 ? -6.803 -0.918 12.662 1.00 92.75 183 LEU A C 1
ATOM 1458 O O . LEU A 1 183 ? -7.852 -1.430 13.056 1.00 92.75 183 LEU A O 1
ATOM 1462 N N . ALA A 1 184 ? -6.116 -0.070 13.406 1.00 93.62 184 ALA A N 1
ATOM 1463 C CA . ALA A 1 184 ? -6.640 0.519 14.618 1.00 93.62 184 ALA A CA 1
ATOM 1464 C C . ALA A 1 184 ? -6.392 2.024 14.617 1.00 93.62 184 ALA A C 1
ATOM 1466 O O . ALA A 1 184 ? -5.318 2.500 14.264 1.00 93.62 184 ALA A O 1
ATOM 1467 N N . PHE A 1 185 ? -7.409 2.769 15.020 1.00 94.50 185 PHE A N 1
ATOM 1468 C CA . PHE A 1 185 ? -7.309 4.184 15.307 1.00 94.50 185 PHE A CA 1
ATOM 1469 C C . PHE A 1 185 ? -6.707 4.386 16.698 1.00 94.50 185 PHE A C 1
ATOM 1471 O O . PHE A 1 185 ? -7.209 3.827 17.679 1.00 94.50 185 PHE A O 1
ATOM 1478 N N . VAL A 1 186 ? -5.678 5.224 16.770 1.00 94.81 186 VAL A N 1
ATOM 1479 C CA . VAL A 1 186 ? -4.976 5.598 17.999 1.00 94.81 186 VAL A CA 1
ATOM 1480 C C . VAL A 1 186 ? -5.064 7.116 18.169 1.00 94.81 186 VAL A C 1
ATOM 1482 O O . VAL A 1 186 ? -4.521 7.843 17.331 1.00 94.81 186 VAL A O 1
ATOM 1485 N N . PRO A 1 187 ? -5.735 7.623 19.218 1.00 94.00 187 PRO A N 1
ATOM 1486 C CA . PRO A 1 187 ? -5.737 9.049 19.542 1.00 94.00 187 PRO A CA 1
ATOM 1487 C C . PRO A 1 187 ? -4.323 9.577 19.790 1.00 94.00 187 PRO A C 1
ATOM 1489 O O . PRO A 1 187 ? -3.471 8.850 20.296 1.00 94.00 187 PRO A O 1
ATOM 1492 N N . TYR A 1 188 ? -4.083 10.861 19.515 1.00 93.56 188 TYR A N 1
ATOM 1493 C CA . TYR A 1 188 ? -2.774 11.472 19.786 1.00 93.56 188 TYR A CA 1
ATOM 1494 C C . TYR A 1 188 ? -2.345 11.367 21.254 1.00 93.56 188 TYR A C 1
ATOM 1496 O O . TYR A 1 188 ? -1.176 11.120 21.524 1.00 93.56 188 TYR A O 1
ATOM 1504 N N . GLU A 1 189 ? -3.298 11.478 22.178 1.00 90.19 189 GLU A N 1
ATOM 1505 C CA . GLU A 1 189 ? -3.078 11.347 23.625 1.00 90.19 189 GLU A CA 1
ATOM 1506 C C . GLU A 1 189 ? -2.548 9.958 24.022 1.00 90.19 189 GLU A C 1
ATOM 1508 O O . GLU A 1 189 ? -1.839 9.826 25.015 1.00 90.19 189 GLU A O 1
ATOM 1513 N N . ASN A 1 190 ? -2.830 8.935 23.210 1.00 91.06 190 ASN A N 1
ATOM 1514 C CA . ASN A 1 190 ? -2.437 7.550 23.469 1.00 91.06 190 ASN A CA 1
ATOM 1515 C C . ASN A 1 190 ? -1.193 7.146 22.662 1.00 91.06 190 ASN A C 1
ATOM 1517 O O . ASN A 1 190 ? -0.630 6.080 22.885 1.00 91.06 190 ASN A O 1
ATOM 1521 N N . LEU A 1 191 ? -0.748 7.972 21.708 1.00 90.50 191 LEU A N 1
ATOM 1522 C CA . LEU A 1 191 ? 0.279 7.601 20.731 1.00 90.50 191 LEU A CA 1
ATOM 1523 C C . LEU A 1 191 ? 1.660 7.357 21.363 1.00 90.50 191 LEU A C 1
ATOM 1525 O O . LEU A 1 191 ? 2.453 6.575 20.832 1.00 90.50 191 LEU A O 1
ATOM 1529 N N . GLU A 1 192 ? 1.949 8.016 22.485 1.00 89.44 192 GLU A N 1
ATOM 1530 C CA . GLU A 1 192 ? 3.182 7.805 23.256 1.00 89.44 192 GLU A CA 1
ATOM 1531 C C . GLU A 1 192 ? 3.239 6.401 23.878 1.00 89.44 192 GLU A C 1
ATOM 1533 O O . GLU A 1 192 ? 4.324 5.838 24.007 1.00 89.44 192 GLU A O 1
ATOM 1538 N N . ASN A 1 193 ? 2.078 5.800 24.156 1.00 88.00 193 ASN A N 1
ATOM 1539 C CA . ASN A 1 193 ? 1.947 4.476 24.770 1.00 88.00 193 ASN A CA 1
ATOM 1540 C C . ASN A 1 193 ? 1.833 3.335 23.746 1.00 88.00 193 ASN A C 1
ATOM 1542 O O . ASN A 1 193 ? 1.615 2.196 24.137 1.00 88.00 193 ASN A O 1
ATOM 1546 N N . VAL A 1 194 ? 1.912 3.623 22.439 1.00 91.75 194 VAL A N 1
ATOM 1547 C CA . VAL A 1 194 ? 1.697 2.622 21.381 1.00 91.75 194 VAL A CA 1
ATOM 1548 C C . VAL A 1 194 ? 2.946 2.469 20.529 1.00 91.75 194 VAL A C 1
ATOM 1550 O O . VAL A 1 194 ? 3.177 3.237 19.591 1.00 91.75 194 VAL A O 1
ATOM 1553 N N . GLN A 1 195 ? 3.755 1.461 20.818 1.00 92.62 195 GLN A N 1
ATOM 1554 C CA . GLN A 1 195 ? 4.952 1.105 20.069 1.00 92.62 195 GLN A CA 1
ATOM 1555 C C . GLN A 1 195 ? 4.696 -0.069 19.119 1.00 92.62 195 GLN A C 1
ATOM 1557 O O . GLN A 1 195 ? 3.654 -0.728 19.117 1.00 92.62 195 GLN A O 1
ATOM 1562 N N . LYS A 1 196 ? 5.651 -0.276 18.213 1.00 93.31 196 LYS A N 1
ATOM 1563 C CA . LYS A 1 196 ? 5.597 -1.371 17.249 1.00 93.31 196 LYS A CA 1
ATOM 1564 C C . LYS A 1 196 ? 5.795 -2.700 17.981 1.00 93.31 196 LYS A C 1
ATOM 1566 O O . LYS A 1 196 ? 6.700 -2.816 18.796 1.00 93.31 196 LYS A O 1
ATOM 1571 N N . ASP A 1 197 ? 4.993 -3.693 17.608 1.00 93.75 197 ASP A N 1
ATOM 1572 C CA . ASP A 1 197 ? 4.954 -5.054 18.157 1.00 93.75 197 ASP A CA 1
ATOM 1573 C C . ASP A 1 197 ? 4.392 -5.181 19.591 1.00 93.75 197 ASP A C 1
ATOM 1575 O O . ASP A 1 197 ? 4.367 -6.293 20.137 1.00 93.75 197 ASP A O 1
ATOM 1579 N N . ASP A 1 198 ? 3.838 -4.094 20.143 1.00 93.62 198 ASP A N 1
ATOM 1580 C CA . ASP A 1 198 ? 3.119 -4.107 21.419 1.00 93.62 198 ASP A CA 1
ATOM 1581 C C . ASP A 1 198 ? 1.916 -5.049 21.388 1.00 93.62 198 ASP A C 1
ATOM 1583 O O . ASP A 1 198 ? 1.251 -5.241 20.361 1.00 93.62 198 ASP A O 1
ATOM 1587 N N . LEU A 1 199 ? 1.629 -5.632 22.551 1.00 93.31 199 LEU A N 1
ATOM 1588 C CA . LEU A 1 199 ? 0.517 -6.552 22.739 1.00 93.31 199 LEU A CA 1
ATOM 1589 C C . LEU A 1 199 ? -0.810 -5.804 22.739 1.00 93.31 199 LEU A C 1
ATOM 1591 O O . LEU A 1 199 ? -0.973 -4.793 23.421 1.00 93.31 199 LEU A O 1
ATOM 1595 N N . VAL A 1 200 ? -1.783 -6.364 22.023 1.00 93.75 200 VAL A N 1
ATOM 1596 C CA . VAL A 1 200 ? -3.150 -5.853 21.988 1.00 93.75 200 VAL A CA 1
ATOM 1597 C C . VAL A 1 200 ? -4.076 -6.818 22.703 1.00 93.75 200 VAL A C 1
ATOM 1599 O O . VAL A 1 200 ? -4.115 -8.019 22.412 1.00 93.75 200 VAL A O 1
ATOM 1602 N N . PHE A 1 201 ? -4.864 -6.273 23.622 1.00 91.81 201 PHE A N 1
ATOM 1603 C CA . PHE A 1 201 ? -5.816 -7.004 24.438 1.00 91.81 201 PHE A CA 1
ATOM 1604 C C . PHE A 1 201 ? -7.251 -6.643 24.060 1.00 91.81 201 PHE A C 1
ATOM 1606 O O . PHE A 1 201 ? -7.623 -5.476 23.952 1.00 91.81 201 PHE A O 1
ATOM 1613 N N . GLY A 1 202 ? -8.074 -7.676 23.885 1.00 90.12 202 GLY A N 1
ATOM 1614 C CA . GLY A 1 202 ? -9.520 -7.557 23.723 1.00 90.12 202 GLY A CA 1
ATOM 1615 C C . GLY A 1 202 ? -10.231 -8.119 24.946 1.00 90.12 202 GLY A C 1
ATOM 1616 O O . GLY A 1 202 ? -9.891 -9.211 25.417 1.00 90.12 202 GLY A O 1
ATOM 1617 N N . CYS A 1 203 ? -11.219 -7.385 25.455 1.00 87.25 203 CYS A N 1
ATOM 1618 C CA . CYS A 1 203 ? -11.919 -7.719 26.691 1.00 87.25 203 CYS A CA 1
ATOM 1619 C C . CYS A 1 203 ? -13.367 -8.164 26.446 1.00 87.25 203 CYS A C 1
ATOM 1621 O O . CYS A 1 203 ? -14.076 -7.612 25.607 1.00 87.25 203 CYS A O 1
ATOM 1623 N N . LYS A 1 204 ? -13.806 -9.182 27.195 1.00 81.75 204 LYS A N 1
ATOM 1624 C CA . LYS A 1 204 ? -15.190 -9.666 27.253 1.00 81.75 204 LYS A CA 1
ATOM 1625 C C . LYS A 1 204 ? -15.867 -9.159 28.525 1.00 81.75 204 LYS A C 1
ATOM 1627 O O . LYS A 1 204 ? -15.234 -9.080 29.577 1.00 81.75 204 LYS A O 1
ATOM 1632 N N . TRP A 1 205 ? -17.168 -8.871 28.419 1.00 78.56 205 TRP A N 1
ATOM 1633 C CA . TRP A 1 205 ? -17.981 -8.256 29.482 1.00 78.56 205 TRP A CA 1
ATOM 1634 C C . TRP A 1 205 ? -17.413 -6.912 29.961 1.00 78.56 205 TRP A C 1
ATOM 1636 O O . TRP A 1 205 ? -17.206 -6.684 31.151 1.00 78.56 205 TRP A O 1
ATOM 1646 N N . GLY A 1 206 ? -17.137 -6.021 29.006 1.00 75.75 206 GLY A N 1
ATOM 1647 C CA . GLY A 1 206 ? -16.492 -4.743 29.285 1.00 75.75 206 GLY A CA 1
ATOM 1648 C C . GLY A 1 206 ? -15.009 -4.949 29.566 1.00 75.75 206 GLY A C 1
ATOM 1649 O O . GLY A 1 206 ? -14.306 -5.489 28.725 1.00 75.75 206 GLY A O 1
ATOM 1650 N N . ILE A 1 207 ? -14.548 -4.530 30.742 1.00 78.12 207 ILE A N 1
ATOM 1651 C CA . ILE A 1 207 ? -13.122 -4.429 31.104 1.00 78.12 207 ILE A CA 1
ATOM 1652 C C . ILE A 1 207 ? -12.651 -5.659 31.918 1.00 78.12 207 ILE A C 1
ATOM 1654 O O . ILE A 1 207 ? -11.485 -5.789 32.266 1.00 78.12 207 ILE A O 1
ATOM 1658 N N . ILE A 1 208 ? -13.552 -6.596 32.234 1.00 79.00 208 ILE A N 1
ATOM 1659 C CA . ILE A 1 208 ? -13.296 -7.619 33.260 1.00 79.00 208 ILE A CA 1
ATOM 1660 C C . ILE A 1 208 ? -12.417 -8.766 32.745 1.00 79.00 208 ILE A C 1
ATOM 1662 O O . ILE A 1 208 ? -11.497 -9.168 33.444 1.00 79.00 208 ILE A O 1
ATOM 1666 N N . ARG A 1 209 ? -12.683 -9.314 31.549 1.00 84.38 209 ARG A N 1
ATOM 1667 C CA . ARG A 1 209 ? -11.985 -10.518 31.057 1.00 84.38 209 ARG A CA 1
ATOM 1668 C C . ARG A 1 209 ? -11.220 -10.250 29.767 1.00 84.38 209 ARG A C 1
ATOM 1670 O O . ARG A 1 209 ? -11.772 -10.414 28.679 1.00 84.38 209 ARG A O 1
ATOM 1677 N N . CYS A 1 210 ? -9.949 -9.882 29.886 1.00 88.44 210 CYS A N 1
ATOM 1678 C CA . CYS A 1 210 ? -9.105 -9.478 28.760 1.00 88.44 210 CYS A CA 1
ATOM 1679 C C . CYS A 1 210 ? -8.137 -10.580 28.314 1.00 88.44 210 CYS A C 1
ATOM 1681 O O . CYS A 1 210 ? -7.449 -11.198 29.126 1.00 88.44 210 CYS A O 1
ATOM 1683 N N . THR A 1 211 ? -8.052 -10.809 27.003 1.00 90.12 211 THR A N 1
ATOM 1684 C CA . THR A 1 211 ? -7.119 -11.771 26.394 1.00 90.12 211 THR A CA 1
ATOM 1685 C C . THR A 1 211 ? -6.305 -11.113 25.295 1.00 90.12 211 THR A C 1
ATOM 1687 O O . THR A 1 211 ? -6.813 -10.210 24.637 1.00 90.12 211 THR A O 1
ATOM 1690 N N . GLU A 1 212 ? -5.085 -11.594 25.060 1.00 92.12 212 GLU A N 1
ATOM 1691 C CA . GLU A 1 212 ? -4.286 -11.194 23.896 1.00 92.12 212 GLU A CA 1
ATOM 1692 C C . GLU A 1 212 ? -5.033 -11.575 22.612 1.00 92.12 212 GLU A C 1
ATOM 1694 O O . GLU A 1 212 ? -5.540 -12.701 22.472 1.00 92.12 212 GLU A O 1
ATOM 1699 N N . VAL A 1 213 ? -5.160 -10.605 21.710 1.00 92.88 213 VAL A N 1
ATOM 1700 C CA . VAL A 1 213 ? -5.868 -10.742 20.430 1.00 92.88 213 VAL A CA 1
ATOM 1701 C C . VAL A 1 213 ? -4.977 -10.457 19.229 1.00 92.88 213 VAL A C 1
ATOM 1703 O O . VAL A 1 213 ? -5.369 -10.800 18.112 1.00 92.88 213 VAL A O 1
ATOM 1706 N N . GLY A 1 214 ? -3.810 -9.849 19.442 1.00 93.44 214 GLY A N 1
ATOM 1707 C CA . GLY A 1 214 ? -2.907 -9.489 18.363 1.00 93.44 214 GLY A CA 1
ATOM 1708 C C . GLY A 1 214 ? -1.777 -8.561 18.791 1.00 93.44 214 GLY A C 1
ATOM 1709 O O . GLY A 1 214 ? -1.518 -8.383 19.983 1.00 93.44 214 GLY A O 1
ATOM 1710 N N . ARG A 1 215 ? -1.125 -7.962 17.791 1.00 95.12 215 ARG A N 1
ATOM 1711 C CA . ARG A 1 215 ? 0.019 -7.054 17.958 1.00 95.12 215 ARG A CA 1
ATOM 1712 C C . ARG A 1 215 ? -0.081 -5.821 17.074 1.00 95.12 215 ARG A C 1
ATOM 1714 O O . ARG A 1 215 ? -0.629 -5.889 15.969 1.00 95.12 215 ARG A O 1
ATOM 1721 N N . ILE A 1 216 ? 0.492 -4.719 17.546 1.00 94.62 216 ILE A N 1
ATOM 1722 C CA . ILE A 1 216 ? 0.595 -3.471 16.787 1.00 94.62 216 ILE A CA 1
ATOM 1723 C C . ILE A 1 216 ? 1.657 -3.599 15.693 1.00 94.62 216 ILE A C 1
ATOM 1725 O O . ILE A 1 216 ? 2.765 -4.077 15.916 1.00 94.62 216 ILE A O 1
ATOM 1729 N N . GLY A 1 217 ? 1.302 -3.183 14.484 1.00 92.62 217 GLY A N 1
ATOM 1730 C CA . GLY A 1 217 ? 2.176 -3.125 13.323 1.00 92.62 217 GLY A CA 1
ATOM 1731 C C . GLY A 1 217 ? 2.788 -1.740 13.123 1.00 92.62 217 GLY A C 1
ATOM 1732 O O . GLY A 1 217 ? 3.168 -1.047 14.064 1.00 92.62 217 GLY A O 1
ATOM 1733 N N . GLU A 1 218 ? 2.929 -1.348 11.861 1.00 91.38 218 GLU A N 1
ATOM 1734 C CA . GLU A 1 218 ? 3.506 -0.057 11.499 1.00 91.38 218 GLU A CA 1
ATOM 1735 C C . GLU A 1 218 ? 2.477 1.078 11.611 1.00 91.38 218 GLU A C 1
ATOM 1737 O O . GLU A 1 218 ? 1.280 0.891 11.366 1.00 91.38 218 GLU A O 1
ATOM 1742 N N . ARG A 1 219 ? 2.948 2.271 11.992 1.00 92.12 219 ARG A N 1
ATOM 1743 C CA . ARG A 1 219 ? 2.124 3.482 12.037 1.00 92.12 219 ARG A CA 1
ATOM 1744 C C . ARG A 1 219 ? 1.925 4.007 10.621 1.00 92.12 219 ARG A C 1
ATOM 1746 O O . ARG A 1 219 ? 2.889 4.161 9.875 1.00 92.12 219 ARG A O 1
ATOM 1753 N N . LEU A 1 220 ? 0.685 4.310 10.263 1.00 89.62 220 LEU A N 1
ATOM 1754 C CA . LEU A 1 220 ? 0.351 4.817 8.941 1.00 89.62 220 LEU A CA 1
ATOM 1755 C C . LEU A 1 220 ? 0.358 6.346 8.934 1.00 89.62 220 LEU A C 1
ATOM 1757 O O . LEU A 1 220 ? -0.135 6.970 9.876 1.00 89.62 220 LEU A O 1
ATOM 1761 N N . PRO A 1 221 ? 0.897 6.970 7.875 1.00 83.00 221 PRO A N 1
ATOM 1762 C CA . PRO A 1 221 ? 0.819 8.411 7.722 1.00 83.00 221 PRO A CA 1
ATOM 1763 C C . PRO A 1 221 ? -0.618 8.830 7.383 1.00 83.00 221 PRO A C 1
ATOM 1765 O O . PRO A 1 221 ? -1.288 8.183 6.578 1.00 83.00 221 PRO A O 1
ATOM 1768 N N . GLY A 1 222 ? -1.060 9.949 7.956 1.00 84.56 222 GLY A N 1
ATOM 1769 C CA . GLY A 1 222 ? -2.381 10.530 7.713 1.00 84.56 222 GLY A CA 1
ATOM 1770 C C . GLY A 1 222 ? -3.202 10.646 8.993 1.00 84.56 222 GLY A C 1
ATOM 1771 O O . GLY A 1 222 ? -3.485 9.650 9.655 1.00 84.56 222 GLY A O 1
ATOM 1772 N N . GLU A 1 223 ? -3.580 11.878 9.333 1.00 88.62 223 GLU A N 1
ATOM 1773 C CA . GLU A 1 223 ? -4.483 12.149 10.449 1.00 88.62 223 GLU A CA 1
ATOM 1774 C C . GLU A 1 223 ? -5.905 11.745 10.072 1.00 88.62 223 GLU A C 1
ATOM 1776 O O . GLU A 1 223 ? -6.401 12.067 8.991 1.00 88.62 223 GLU A O 1
ATOM 1781 N N . VAL A 1 224 ? -6.561 11.045 10.987 1.00 89.94 224 VAL A N 1
ATOM 1782 C CA . VAL A 1 224 ? -7.951 10.628 10.853 1.00 89.94 224 VAL A CA 1
ATOM 1783 C C . VAL A 1 224 ? -8.735 11.093 12.073 1.00 89.94 224 VAL A C 1
ATOM 1785 O O . VAL A 1 224 ? -8.207 11.197 13.183 1.00 89.94 224 VAL A O 1
ATOM 1788 N N . ASN A 1 225 ? -10.019 11.361 11.865 1.00 90.06 225 ASN A N 1
ATOM 1789 C CA . ASN A 1 225 ? -10.939 11.707 12.937 1.00 90.06 225 ASN A CA 1
ATOM 1790 C C . ASN A 1 225 ? -11.812 10.496 13.241 1.00 90.06 225 ASN A C 1
ATOM 1792 O O . ASN A 1 225 ? -12.388 9.891 12.338 1.00 90.06 225 ASN A O 1
ATOM 1796 N N . SER A 1 226 ? -11.938 10.165 14.518 1.00 88.12 226 SER A N 1
ATOM 1797 C CA . SER A 1 226 ? -12.829 9.110 14.987 1.00 88.12 226 SER A CA 1
ATOM 1798 C C . SER A 1 226 ? -13.604 9.582 16.208 1.00 88.12 226 SER A C 1
ATOM 1800 O O . SER A 1 226 ? -13.410 10.693 16.693 1.00 88.12 226 SER A O 1
ATOM 1802 N N . ARG A 1 227 ? -14.524 8.756 16.699 1.00 86.62 227 ARG A N 1
ATOM 1803 C CA . ARG A 1 227 ? -15.294 9.057 17.909 1.00 86.62 227 ARG A CA 1
ATOM 1804 C C . ARG A 1 227 ? -14.744 8.290 19.096 1.00 86.62 227 ARG A C 1
ATOM 1806 O O . ARG A 1 227 ? -14.468 7.092 18.978 1.00 86.62 227 ARG A O 1
ATOM 1813 N N . HIS A 1 228 ? -14.643 8.976 20.229 1.00 85.44 228 HIS A N 1
ATOM 1814 C CA . HIS A 1 228 ? -14.253 8.378 21.496 1.00 85.44 228 HIS A CA 1
ATOM 1815 C C . HIS A 1 228 ? -15.249 7.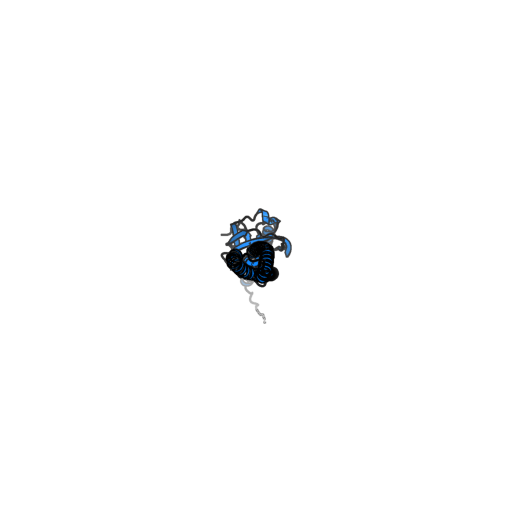264 21.896 1.00 85.44 228 HIS A C 1
ATOM 1817 O O . HIS A 1 228 ? -16.454 7.526 21.889 1.00 85.44 228 HIS A O 1
ATOM 1823 N N . PRO A 1 229 ? -14.793 6.060 22.303 1.00 81.81 229 PRO A N 1
ATOM 1824 C CA . PRO A 1 229 ? -15.656 4.905 22.582 1.00 81.81 229 PRO A CA 1
ATOM 1825 C C . PRO A 1 229 ? -16.755 5.165 23.617 1.00 81.81 229 PRO A C 1
ATOM 1827 O O . PRO A 1 229 ? -17.869 4.679 23.463 1.00 81.81 229 PRO A O 1
ATOM 1830 N N . HIS A 1 230 ? -16.434 5.931 24.665 1.00 80.94 230 HIS A N 1
ATOM 1831 C CA . HIS A 1 230 ? -17.366 6.253 25.753 1.00 80.94 230 HIS A CA 1
ATOM 1832 C C . HIS A 1 230 ? -18.089 7.607 25.621 1.00 80.94 230 HIS A C 1
ATOM 1834 O O . HIS A 1 230 ? -19.287 7.686 25.868 1.00 80.94 230 HIS A O 1
ATOM 1840 N N . SER A 1 231 ? -17.391 8.688 25.245 1.00 80.00 231 SER A N 1
ATOM 1841 C CA . SER A 1 231 ? -17.957 10.050 25.266 1.00 80.00 231 SER A CA 1
ATOM 1842 C C . SER A 1 231 ? -18.584 10.519 23.944 1.00 80.00 231 SER A C 1
ATOM 1844 O O . SER A 1 231 ? -19.128 11.619 23.910 1.00 80.00 231 SER A O 1
ATOM 1846 N N . ASP A 1 232 ? -18.475 9.733 22.862 1.00 83.12 232 ASP A N 1
ATOM 1847 C CA . ASP A 1 232 ? -18.905 10.051 21.479 1.00 83.12 232 ASP A CA 1
ATOM 1848 C C . ASP A 1 232 ? -18.313 11.352 20.890 1.00 83.12 232 ASP A C 1
ATOM 1850 O O . ASP A 1 232 ? -18.647 11.768 19.780 1.00 83.12 232 ASP A O 1
ATOM 1854 N N . LYS A 1 233 ? -17.381 11.997 21.603 1.00 88.06 233 LYS A N 1
ATOM 1855 C CA . LYS A 1 233 ? -16.697 13.205 21.139 1.00 88.06 233 LYS A CA 1
ATOM 1856 C C . LYS A 1 233 ? -15.757 12.872 19.977 1.00 88.06 233 LYS A C 1
ATOM 1858 O O . LYS A 1 233 ? -15.085 11.835 20.024 1.00 88.06 233 LYS A O 1
ATOM 1863 N N . PRO A 1 234 ? -15.669 13.737 18.950 1.00 91.31 234 PRO A N 1
ATOM 1864 C CA . PRO A 1 234 ? -14.687 13.571 17.894 1.00 91.31 234 PRO A CA 1
ATOM 1865 C C . PRO A 1 234 ? -13.279 13.772 18.465 1.00 91.31 234 PRO A C 1
ATOM 1867 O O . PRO A 1 234 ? -13.005 14.763 19.140 1.00 91.31 234 PRO A O 1
ATOM 1870 N N . VAL A 1 235 ? -12.396 12.827 18.176 1.00 92.88 235 VAL A N 1
ATOM 1871 C CA . VAL A 1 235 ? -10.986 12.821 18.563 1.00 92.88 235 VAL A CA 1
ATOM 1872 C C . VAL A 1 235 ? -10.128 12.575 17.329 1.00 92.88 235 VAL A C 1
ATOM 1874 O O . VAL A 1 235 ? -10.549 11.908 16.381 1.00 92.88 235 VAL A O 1
ATOM 1877 N N . ARG A 1 236 ? -8.923 13.140 17.342 1.00 94.19 236 ARG A N 1
ATOM 1878 C CA . ARG A 1 236 ? -7.977 13.089 16.223 1.00 94.19 236 ARG A CA 1
ATOM 1879 C C . ARG A 1 236 ? -6.833 12.150 16.563 1.00 94.19 236 ARG A C 1
ATOM 1881 O O . ARG A 1 236 ? -6.468 12.013 17.734 1.00 94.19 236 ARG A O 1
ATOM 1888 N N . GLY A 1 237 ? -6.288 11.497 15.552 1.00 94.00 237 GLY A N 1
ATOM 1889 C CA . GLY A 1 237 ? -5.251 10.504 15.763 1.00 94.00 237 GLY A CA 1
ATOM 1890 C C . GLY A 1 237 ? -4.731 9.907 14.471 1.00 94.00 237 GLY A C 1
ATOM 1891 O O . GLY A 1 237 ? -4.973 10.427 13.381 1.00 94.00 237 GLY A O 1
ATOM 1892 N N . LEU A 1 238 ? -4.015 8.799 14.611 1.00 94.25 238 LEU A N 1
ATOM 1893 C CA . LEU A 1 238 ? -3.377 8.088 13.510 1.00 94.25 238 LEU A CA 1
ATOM 1894 C C . LEU A 1 238 ? -3.939 6.675 13.387 1.00 94.25 238 LEU A C 1
ATOM 1896 O O . LEU A 1 238 ? -4.426 6.094 14.358 1.00 94.25 238 LEU A O 1
ATOM 1900 N N . MET A 1 239 ? -3.839 6.114 12.186 1.00 93.25 239 MET A N 1
ATOM 1901 C CA . MET A 1 239 ? -4.080 4.691 11.976 1.00 93.25 239 MET A CA 1
ATOM 1902 C C . MET A 1 239 ? -2.789 3.909 12.204 1.00 93.25 239 MET A C 1
ATOM 1904 O O . MET A 1 239 ? -1.712 4.313 11.766 1.00 93.25 239 MET A O 1
ATOM 1908 N N . VAL A 1 240 ? -2.901 2.755 12.841 1.00 94.00 240 VAL A N 1
ATOM 1909 C CA . VAL A 1 240 ? -1.822 1.775 12.963 1.00 94.00 240 VAL A CA 1
ATOM 1910 C C . VAL A 1 240 ? -2.290 0.446 12.399 1.00 94.00 240 VAL A C 1
ATOM 1912 O O . VAL A 1 240 ? -3.467 0.099 12.494 1.00 94.00 240 VAL A O 1
ATOM 1915 N N . GLU A 1 241 ? -1.385 -0.297 11.775 1.00 92.50 241 GLU A N 1
ATOM 1916 C CA . GLU A 1 241 ? -1.693 -1.654 11.335 1.00 92.50 241 GLU A CA 1
ATOM 1917 C C . GLU A 1 241 ? -1.880 -2.568 12.549 1.00 92.50 241 GLU A C 1
ATOM 1919 O O . GLU A 1 241 ? -1.161 -2.453 13.539 1.00 92.50 241 GLU A O 1
ATOM 1924 N N . LEU A 1 242 ? -2.849 -3.478 12.483 1.00 93.25 242 LEU A N 1
ATOM 1925 C CA . LEU A 1 242 ? -3.137 -4.423 13.551 1.00 93.25 242 LEU A CA 1
ATOM 1926 C C . LEU A 1 242 ? -3.016 -5.850 13.016 1.00 93.25 242 LEU A C 1
ATOM 1928 O O . LEU A 1 242 ? -3.745 -6.261 12.115 1.00 93.25 242 LEU A O 1
ATOM 1932 N N . ARG A 1 243 ? -2.112 -6.643 13.593 1.00 91.81 243 ARG A N 1
ATOM 1933 C CA . ARG A 1 243 ? -2.011 -8.076 13.295 1.00 91.81 243 ARG A CA 1
ATOM 1934 C C . ARG A 1 243 ? -2.896 -8.828 14.272 1.00 91.81 243 ARG A C 1
ATOM 1936 O O . ARG A 1 243 ? -2.527 -8.990 15.430 1.00 91.81 243 ARG A O 1
ATOM 1943 N N . VAL A 1 244 ? -4.079 -9.225 13.816 1.00 89.56 244 VAL A N 1
ATOM 1944 C CA . VAL A 1 244 ? -5.093 -9.877 14.653 1.00 89.56 244 VAL A CA 1
ATOM 1945 C C . VAL A 1 244 ? -5.023 -11.393 14.489 1.00 89.56 244 VAL A C 1
ATOM 1947 O O . VAL A 1 244 ? -5.257 -11.905 13.397 1.00 89.56 244 VAL A O 1
ATOM 1950 N N . ASP A 1 245 ? -4.811 -12.114 15.589 1.00 87.06 245 ASP A N 1
ATOM 1951 C CA . ASP A 1 245 ? -4.883 -13.582 15.617 1.00 87.06 245 ASP A CA 1
ATOM 1952 C C . ASP A 1 245 ? -6.332 -14.069 15.779 1.00 87.06 245 ASP A C 1
ATOM 1954 O O . ASP A 1 245 ? -6.729 -15.130 15.291 1.00 87.06 245 ASP A O 1
ATOM 1958 N N . LYS A 1 246 ? -7.160 -13.277 16.473 1.00 83.94 246 LYS A N 1
ATOM 1959 C CA . LYS A 1 246 ? -8.545 -13.621 16.823 1.00 83.94 246 LYS A CA 1
ATOM 1960 C C . LYS A 1 246 ? -9.546 -12.669 16.170 1.00 83.94 246 LYS A C 1
ATOM 1962 O O . LYS A 1 246 ? -9.797 -11.584 16.684 1.00 83.94 246 LYS A O 1
ATOM 1967 N N . LYS A 1 247 ? -10.197 -13.112 15.088 1.00 78.75 247 LYS A N 1
ATOM 1968 C CA . LYS A 1 247 ? -11.128 -12.294 14.274 1.00 78.75 247 LYS A CA 1
ATOM 1969 C C . LYS A 1 247 ? -12.225 -11.570 15.071 1.00 78.75 247 LYS A C 1
ATOM 1971 O O . LYS A 1 247 ? -12.542 -10.435 14.746 1.00 78.75 247 LYS A O 1
ATOM 1976 N N . TRP A 1 248 ? -12.756 -12.184 16.133 1.00 81.88 248 TRP A N 1
ATOM 1977 C CA . TRP A 1 248 ? -13.809 -11.580 16.968 1.00 81.88 248 TRP A CA 1
ATOM 1978 C C . TRP A 1 248 ? -13.381 -10.261 17.634 1.00 81.88 248 TRP A C 1
ATOM 1980 O O . TRP A 1 248 ? -14.222 -9.431 17.972 1.00 81.88 248 TRP A O 1
ATOM 1990 N N . ALA A 1 249 ? -12.078 -10.047 17.829 1.00 77.81 249 ALA A N 1
ATOM 1991 C CA . ALA A 1 249 ? -11.558 -8.843 18.464 1.00 77.81 249 ALA A CA 1
ATOM 1992 C C . ALA A 1 249 ? -11.756 -7.589 17.603 1.00 77.81 249 ALA A C 1
ATOM 1994 O O . ALA A 1 249 ? -11.907 -6.495 18.136 1.00 77.81 249 ALA A O 1
ATOM 1995 N N . ALA A 1 250 ? -11.809 -7.748 16.279 1.00 75.31 250 ALA A N 1
ATOM 1996 C CA . ALA A 1 250 ? -11.973 -6.633 15.353 1.00 75.31 250 ALA A CA 1
ATOM 1997 C C . ALA A 1 250 ? -13.393 -6.034 15.359 1.00 75.31 250 ALA A C 1
ATOM 1999 O O . ALA A 1 250 ? -13.591 -4.933 14.858 1.00 75.31 250 ALA A O 1
ATOM 2000 N N . GLU A 1 251 ? -14.371 -6.738 15.936 1.00 80.50 251 GLU A N 1
ATOM 2001 C CA . GLU A 1 251 ? -15.760 -6.274 16.062 1.00 80.50 251 GLU A CA 1
ATOM 2002 C C . GLU A 1 251 ? -15.999 -5.435 17.332 1.00 80.50 251 GLU A C 1
ATOM 2004 O O . GLU A 1 251 ? -17.080 -4.878 17.516 1.00 80.50 251 GLU A O 1
ATOM 2009 N N . HIS A 1 252 ? -15.015 -5.349 18.234 1.00 77.94 252 HIS A N 1
ATOM 2010 C CA . HIS A 1 252 ? -15.165 -4.640 19.506 1.00 77.94 252 HIS A CA 1
ATOM 2011 C C . HIS A 1 252 ? -15.029 -3.123 19.332 1.00 77.94 252 HIS A C 1
ATOM 2013 O O . HIS A 1 252 ? -14.322 -2.636 18.456 1.00 77.94 252 HIS A O 1
ATOM 2019 N N . SER A 1 253 ? -15.690 -2.352 20.200 1.00 76.88 253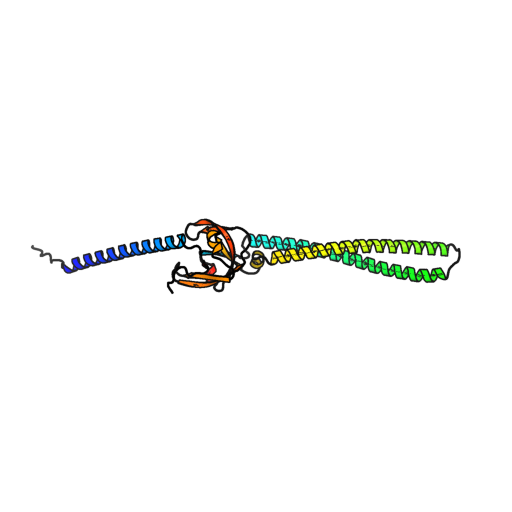 SER A N 1
ATOM 2020 C CA . SER A 1 253 ? -15.644 -0.884 20.154 1.00 76.88 253 SER A CA 1
ATOM 2021 C C . SER A 1 253 ? -14.298 -0.299 20.595 1.00 76.88 253 SER A C 1
ATOM 2023 O O . SER A 1 253 ? -13.933 0.784 20.135 1.00 76.88 253 SER A O 1
ATOM 2025 N N . ALA A 1 254 ? -13.569 -1.002 21.466 1.00 85.56 254 ALA A N 1
ATOM 2026 C CA . ALA A 1 254 ? -12.254 -0.616 21.964 1.00 85.56 254 ALA A CA 1
ATOM 2027 C C . ALA A 1 254 ? -11.387 -1.851 22.265 1.00 85.56 254 ALA A C 1
ATOM 2029 O O . ALA A 1 254 ? -11.885 -2.886 22.716 1.00 85.56 254 ALA A O 1
ATOM 2030 N N . LEU A 1 255 ? -10.089 -1.713 22.019 1.00 90.69 255 LEU A N 1
ATOM 2031 C CA . LEU A 1 255 ? -9.012 -2.629 22.394 1.00 90.69 255 LEU A CA 1
ATOM 2032 C C . LEU A 1 255 ? -7.991 -1.855 23.237 1.00 90.69 255 LEU A C 1
ATOM 2034 O O . LEU A 1 255 ? -8.009 -0.629 23.221 1.00 90.69 255 LEU A O 1
ATOM 2038 N N . PHE A 1 256 ? -7.105 -2.550 23.944 1.00 90.88 256 PHE A N 1
ATOM 2039 C CA . PHE A 1 256 ? -6.121 -1.931 24.843 1.00 90.88 256 PHE A CA 1
ATOM 2040 C C . PHE A 1 256 ? -4.700 -2.362 24.481 1.00 90.88 256 PHE A C 1
ATOM 2042 O O . PHE A 1 256 ? -4.496 -3.517 24.097 1.00 90.88 256 PHE A O 1
ATOM 2049 N N . VAL A 1 257 ? -3.739 -1.445 24.588 1.00 91.44 257 VAL A N 1
ATOM 2050 C CA . VAL A 1 257 ? -2.326 -1.661 24.232 1.00 91.44 257 VAL A CA 1
ATOM 2051 C C . VAL A 1 257 ? -1.455 -1.709 25.483 1.00 91.44 257 VAL A C 1
ATOM 2053 O O . VAL A 1 257 ? -1.674 -0.946 26.416 1.00 91.44 257 VAL A O 1
ATOM 2056 N N . ASP A 1 258 ? -0.490 -2.631 25.497 1.00 82.50 258 ASP A N 1
ATOM 2057 C CA . ASP A 1 258 ? 0.581 -2.755 26.506 1.00 82.50 258 ASP A CA 1
ATOM 2058 C C . ASP A 1 258 ? 0.121 -2.902 27.976 1.00 82.50 258 ASP A C 1
ATOM 2060 O O . ASP A 1 258 ? 0.891 -2.801 28.928 1.00 82.50 258 ASP A O 1
ATOM 2064 N N . GLY A 1 259 ? -1.155 -3.221 28.200 1.00 74.25 259 GLY A N 1
ATOM 2065 C CA . GLY A 1 259 ? -1.673 -3.431 29.544 1.00 74.25 259 GLY A CA 1
ATOM 2066 C C . GLY A 1 259 ? -3.079 -4.006 29.561 1.00 74.25 259 GLY A C 1
ATOM 2067 O O . GLY A 1 259 ? -3.938 -3.645 28.758 1.00 74.25 259 GLY A O 1
ATOM 2068 N N . LYS A 1 260 ? -3.335 -4.915 30.511 1.00 74.88 260 LYS A N 1
ATOM 2069 C CA . LYS A 1 260 ? -4.706 -5.311 30.838 1.00 74.88 260 LYS A CA 1
ATOM 2070 C C . LYS A 1 260 ? -5.328 -4.207 31.699 1.00 74.88 260 LYS A C 1
ATOM 2072 O O . LYS A 1 260 ? -4.782 -3.914 32.763 1.00 74.88 260 LYS A O 1
ATOM 2077 N N . PRO A 1 261 ? -6.485 -3.660 31.309 1.00 67.75 261 PRO A N 1
ATOM 2078 C CA . PRO A 1 261 ? -7.101 -2.546 32.019 1.00 67.75 261 PRO A CA 1
ATOM 2079 C C . PRO A 1 261 ? -7.585 -2.898 33.439 1.00 67.75 261 PRO A C 1
ATOM 2081 O O . PRO A 1 261 ? -7.579 -2.043 34.320 1.00 67.75 261 PRO A O 1
ATOM 2084 N N . LEU A 1 262 ? -7.949 -4.162 33.705 1.00 66.62 262 LEU A N 1
ATOM 2085 C CA . LEU A 1 262 ? -8.204 -4.678 35.055 1.00 66.62 262 LEU A CA 1
ATOM 2086 C C . LEU A 1 262 ? -7.587 -6.077 35.228 1.00 66.62 262 LEU A C 1
ATOM 2088 O O . LEU A 1 262 ? -7.759 -6.962 34.393 1.00 66.62 262 LEU A O 1
ATOM 2092 N N . TRP A 1 263 ? -6.891 -6.286 36.349 1.00 53.00 263 TRP A N 1
ATOM 2093 C CA . TRP A 1 263 ? -6.203 -7.530 36.743 1.00 53.00 263 TRP A CA 1
ATOM 2094 C C . TRP A 1 263 ? -7.147 -8.635 37.264 1.00 53.00 263 TRP A C 1
ATOM 2096 O O . TRP A 1 263 ? -6.774 -9.441 38.114 1.00 53.00 263 TRP A O 1
ATOM 2106 N N . LEU A 1 264 ? -8.391 -8.698 36.787 1.00 45.56 264 LEU A N 1
ATOM 2107 C CA . LEU A 1 264 ? -9.314 -9.774 37.161 1.00 45.56 264 LEU A CA 1
ATOM 2108 C C . LEU A 1 264 ? -9.126 -10.976 36.217 1.00 45.56 264 LEU A C 1
ATOM 2110 O O . LEU A 1 264 ? -9.946 -11.218 35.341 1.00 45.56 264 LEU A O 1
ATOM 2114 N N . PHE A 1 265 ? -8.025 -11.707 36.447 1.00 39.47 265 PHE A N 1
ATOM 2115 C CA . PHE A 1 265 ? -7.639 -13.019 35.885 1.00 39.47 265 PHE A CA 1
ATOM 2116 C C . PHE A 1 265 ? -7.598 -13.130 34.339 1.00 39.47 265 PHE A C 1
ATOM 2118 O O . PHE A 1 265 ? -8.622 -13.473 33.705 1.00 39.47 265 PHE A O 1
#

pLDDT: mean 87.48, std 10.88, range [39.47, 98.31]